Protein AF-A0A554MLW4-F1 (afdb_monomer)

Solvent-accessible surface area (backbone atoms only — not comparable to full-atom values): 13141 Å² total; per-residue (Å²): 74,36,32,35,42,61,55,80,43,35,52,49,65,63,52,48,51,43,44,45,73,68,38,91,56,47,46,79,47,70,68,66,66,94,79,41,92,37,56,63,50,20,63,74,36,38,61,82,28,38,57,62,37,48,54,53,52,46,54,51,35,50,50,53,49,54,53,36,53,50,41,32,72,75,68,63,28,37,26,37,28,36,48,48,57,74,65,49,50,24,56,56,51,45,34,36,76,72,66,28,28,52,70,70,59,48,52,51,49,50,54,54,47,54,62,55,53,75,77,53,83,80,49,55,33,37,42,32,35,46,50,51,65,68,53,15,53,51,42,42,59,74,67,60,50,74,60,60,71,78,70,49,68,66,58,53,49,50,36,43,54,39,42,56,54,47,50,62,62,44,50,77,84,22,51,66,49,77,41,89,43,63,69,90,69,55,73,67,58,46,46,48,52,43,53,49,50,50,60,77,45,50,86,63,49,77,74,84,82,76,83,72,71,82,76,78,73,81,79,79,81,77,78,84,82,82,84,82,87,129

Radius of gyration: 21.4 Å; Cα contacts (8 Å, |Δi|>4): 281; chains: 1; bounding box: 46×47×75 Å

pLDDT: mean 87.5, std 16.48, range [34.69, 98.19]

Sequence (230 aa):
MIVIEGIIGAGKTTFSHGLHKKIARSTLYLEPVNSNPYLDKFYKDPARWGLEMQYFLMAKRFQMHVEGIYKEWSEGTTTIFDRSIYGDRAFAEVLHDDGFIDDMGYQSYLQHRQCMEKQLLKPQLVIHLNVGIETAIERVRQRGRECESGISGTYLKSLNNAYLKILGELQKDTTVETIPWDQDRTEDEIQFEVSAICKRHASKFIRHEGLSHPKTQPTQQSAPRQMVAT

Foldseek 3Di:
DEEEDEFQQLCLVVLLVLLVVLFPFADEDEQPQPVQPLLLVCLVQVLVRVLVSLVVSLVVQLVLQVVQVVCCVPVVGHYYYHDHSLLSVLSLVLCPVVVSADPVSSVVSVVVSVVSCVVGDAAQEYEYRDEDLVLSLVSQVVVPDPSCPPDDSVSRVSSVVSNVVSQVVSVVPHHYHYDHRSDDDDSVRSNVVSVVVCVVPVVSRRDPPDPPDPPPDPPDDDDDDDDDDD

Secondary structure (DSSP, 8-state):
-EEEE--TTS-HHHHHHHHHHHSSSEEEE----TT-TTHHHHHH-HHHHHHHHHHHHHHHHHHHHHHHHHHHHHH-PEEEEES-HHHHHHHHHHHHHTTSS-HHHHHHHHHHHHHHHTTSPPPSEEEEEE--HHHHHHHHHHHT-GGGTT--HHHHHHHHHHHHHHHHHHTTTSEEEEEE--S---HHHHHHHHHHHHHHTGGGS---S------------PPPPPPPP-

Mean predicted aligned error: 7.45 Å

Structure (mmCIF, N/CA/C/O backbone):
data_AF-A0A554MLW4-F1
#
_entry.id   AF-A0A554MLW4-F1
#
loop_
_atom_site.group_PDB
_atom_site.id
_atom_site.type_symbol
_atom_site.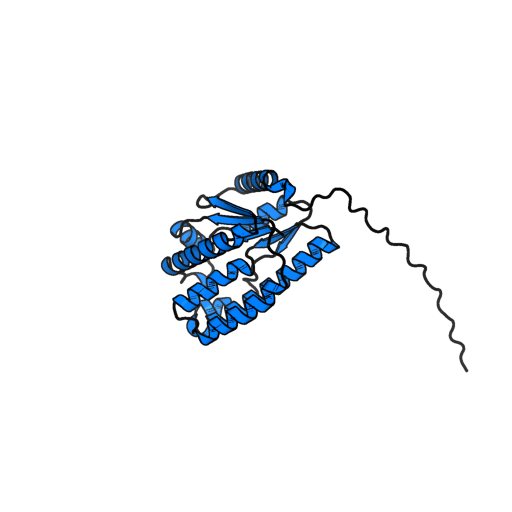label_atom_id
_atom_site.label_alt_id
_atom_site.label_comp_id
_atom_site.label_asym_id
_atom_site.label_entity_id
_atom_site.label_seq_id
_atom_site.pdbx_PDB_ins_code
_atom_site.Cartn_x
_atom_site.Cartn_y
_atom_site.Cartn_z
_atom_site.occupancy
_atom_site.B_iso_or_equiv
_atom_site.auth_seq_id
_atom_site.auth_comp_id
_atom_site.auth_asym_id
_atom_site.auth_atom_id
_atom_site.pdbx_PDB_model_num
ATOM 1 N N . MET A 1 1 ? -8.077 -2.220 12.337 1.00 91.81 1 MET A N 1
ATOM 2 C CA . MET A 1 1 ? -7.092 -2.110 11.253 1.00 91.81 1 MET A CA 1
ATOM 3 C C . MET A 1 1 ? -7.679 -1.426 10.029 1.00 91.81 1 MET A C 1
ATOM 5 O O . MET A 1 1 ? -8.646 -1.904 9.431 1.00 91.81 1 MET A O 1
ATOM 9 N N . ILE A 1 2 ? -7.035 -0.330 9.639 1.00 95.38 2 ILE A N 1
ATOM 10 C CA . ILE A 1 2 ? -7.338 0.491 8.467 1.00 95.38 2 ILE A CA 1
ATOM 11 C C . ILE A 1 2 ? -6.102 0.510 7.574 1.00 95.38 2 ILE A C 1
ATOM 13 O O . ILE A 1 2 ? -4.982 0.637 8.066 1.00 95.38 2 ILE A O 1
ATOM 17 N N . VAL A 1 3 ? -6.299 0.387 6.268 1.00 96.50 3 VAL A N 1
ATOM 18 C CA . VAL A 1 3 ? -5.209 0.393 5.290 1.00 96.50 3 VAL A CA 1
ATOM 19 C C . VAL A 1 3 ? -5.423 1.522 4.298 1.00 96.50 3 VAL A C 1
ATOM 21 O O . VAL A 1 3 ? -6.530 1.700 3.796 1.00 96.50 3 VAL A O 1
ATOM 24 N N . ILE A 1 4 ? -4.361 2.258 3.996 1.00 97.19 4 ILE A N 1
ATOM 25 C CA . ILE A 1 4 ? -4.335 3.254 2.934 1.00 97.19 4 ILE A CA 1
ATOM 26 C C . ILE A 1 4 ? -3.635 2.620 1.734 1.00 97.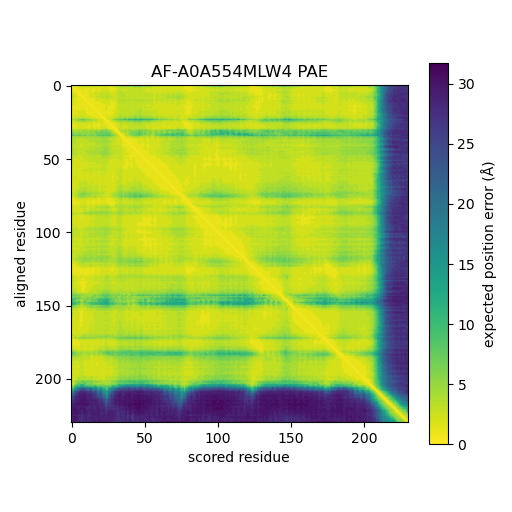19 4 ILE A C 1
ATOM 28 O O . ILE A 1 4 ? -2.479 2.211 1.828 1.00 97.19 4 ILE A O 1
ATOM 32 N N . GLU A 1 5 ? -4.332 2.538 0.606 1.00 96.50 5 GLU A N 1
ATOM 33 C CA . GLU A 1 5 ? -3.811 2.003 -0.652 1.00 96.50 5 GLU A CA 1
ATOM 34 C C . GLU A 1 5 ? -3.777 3.087 -1.735 1.00 96.50 5 GLU A C 1
ATOM 36 O O . GLU A 1 5 ? -4.488 4.092 -1.679 1.00 96.50 5 GLU A O 1
ATOM 41 N N . GLY A 1 6 ? -2.926 2.882 -2.736 1.00 95.25 6 GLY A N 1
ATOM 42 C CA . GLY A 1 6 ? -2.727 3.808 -3.847 1.00 95.25 6 GLY A CA 1
ATOM 43 C C . GLY A 1 6 ? -1.364 3.622 -4.508 1.00 95.25 6 GLY A C 1
ATOM 44 O O . GLY A 1 6 ? -0.435 3.027 -3.939 1.00 95.25 6 GLY A O 1
ATOM 45 N N . ILE A 1 7 ? -1.226 4.148 -5.719 1.00 95.25 7 ILE A N 1
ATOM 46 C CA . ILE A 1 7 ? 0.027 4.075 -6.476 1.00 95.25 7 ILE A CA 1
ATOM 47 C C . ILE A 1 7 ? 1.163 4.876 -5.814 1.00 95.25 7 ILE A C 1
ATOM 49 O O . ILE A 1 7 ? 0.986 5.609 -4.830 1.00 95.25 7 ILE A O 1
ATOM 53 N N . ILE A 1 8 ? 2.387 4.693 -6.315 1.00 93.25 8 ILE A N 1
ATOM 54 C CA . ILE A 1 8 ? 3.525 5.541 -5.934 1.00 93.25 8 ILE A CA 1
ATOM 55 C C . ILE A 1 8 ? 3.170 6.993 -6.290 1.00 93.25 8 ILE A C 1
ATOM 57 O O . ILE A 1 8 ? 2.584 7.238 -7.335 1.00 93.25 8 ILE A O 1
ATOM 61 N N . GLY A 1 9 ? 3.461 7.946 -5.400 1.00 92.50 9 GLY A N 1
ATOM 62 C CA . GLY A 1 9 ? 3.088 9.353 -5.600 1.00 92.50 9 GLY A CA 1
ATOM 63 C C . GLY A 1 9 ? 1.650 9.713 -5.204 1.00 92.50 9 GLY A C 1
ATOM 64 O O . GLY A 1 9 ? 1.295 10.884 -5.238 1.00 92.50 9 GLY A O 1
ATOM 65 N N . ALA A 1 10 ? 0.826 8.764 -4.742 1.00 94.69 10 ALA A N 1
ATOM 66 C CA . ALA A 1 10 ? -0.575 9.048 -4.402 1.00 94.69 10 ALA A CA 1
ATOM 67 C C . ALA A 1 10 ? -0.793 9.877 -3.114 1.00 94.69 10 ALA A C 1
ATOM 69 O O . ALA A 1 10 ? -1.918 10.260 -2.825 1.00 94.69 10 ALA A O 1
ATOM 70 N N . GLY A 1 11 ? 0.244 10.148 -2.310 1.00 93.38 11 GLY A N 1
ATOM 71 C CA . GLY A 1 11 ? 0.105 10.907 -1.052 1.00 93.38 11 GLY A CA 1
ATOM 72 C C . GLY A 1 11 ? -0.327 10.083 0.172 1.00 93.38 11 GLY A C 1
ATOM 73 O O . GLY A 1 11 ? -0.765 10.647 1.174 1.00 93.38 11 GLY A O 1
ATOM 74 N N . LYS A 1 12 ? -0.176 8.752 0.118 1.00 94.88 12 LYS A N 1
ATOM 75 C CA . LYS A 1 12 ? -0.585 7.822 1.190 1.00 94.88 12 LYS A CA 1
ATOM 76 C C . LYS A 1 12 ? 0.015 8.146 2.558 1.00 94.88 12 LYS A C 1
ATOM 78 O O . LYS A 1 12 ? -0.718 8.170 3.542 1.00 94.88 12 LYS A O 1
ATOM 83 N N . THR A 1 13 ? 1.314 8.439 2.624 1.00 94.00 13 THR A N 1
ATOM 84 C CA . THR A 1 13 ? 2.006 8.773 3.878 1.00 94.00 13 THR A CA 1
ATOM 85 C C . THR A 1 13 ? 1.401 10.017 4.530 1.00 94.00 13 THR A C 1
ATOM 87 O O . THR A 1 13 ? 1.052 9.987 5.708 1.00 94.00 13 THR A O 1
ATOM 90 N N . THR A 1 14 ? 1.182 11.083 3.752 1.00 94.31 14 THR A N 1
ATOM 91 C CA . THR A 1 14 ? 0.539 12.321 4.221 1.00 94.31 14 THR A CA 1
ATOM 92 C C . THR A 1 14 ? -0.865 12.048 4.755 1.00 94.31 14 THR A C 1
ATOM 94 O O . THR A 1 14 ? -1.200 12.444 5.871 1.00 94.31 14 THR A O 1
ATOM 97 N N . PHE A 1 15 ? -1.674 11.303 4.000 1.00 95.88 15 PHE A N 1
ATOM 98 C CA . PHE A 1 15 ? -3.029 10.947 4.413 1.00 95.88 15 PHE A CA 1
ATOM 99 C C . PHE A 1 15 ? -3.045 10.085 5.689 1.00 95.88 15 PHE A C 1
ATOM 101 O O . PHE A 1 15 ? -3.839 10.323 6.600 1.00 95.88 15 PHE A O 1
ATOM 108 N N . SER A 1 16 ? -2.136 9.113 5.789 1.00 96.19 16 SER A N 1
ATOM 109 C CA . SER A 1 16 ? -2.027 8.211 6.941 1.00 96.19 16 SER A CA 1
ATOM 110 C C . SER A 1 16 ? -1.637 8.959 8.219 1.00 96.19 16 SER A C 1
ATOM 112 O O . SER A 1 16 ? -2.184 8.675 9.285 1.00 96.19 16 SER A O 1
ATOM 114 N N . HIS A 1 17 ? -0.759 9.965 8.120 1.00 96.19 17 HIS A N 1
ATOM 115 C CA . HIS A 1 17 ? -0.471 10.878 9.230 1.00 96.19 17 HIS A CA 1
ATOM 116 C C . HIS A 1 17 ? -1.696 11.695 9.642 1.00 96.19 17 HIS A C 1
ATOM 118 O O . HIS A 1 17 ? -1.973 11.813 10.838 1.00 96.19 17 HIS A O 1
ATOM 124 N N . GLY A 1 18 ? -2.458 12.209 8.671 1.00 95.44 18 GLY A N 1
ATOM 125 C CA . GLY A 1 18 ? -3.706 12.917 8.945 1.00 95.44 18 GLY A CA 1
ATOM 126 C C . GLY A 1 18 ? -4.695 12.051 9.731 1.00 95.44 18 GLY A C 1
ATOM 127 O O . GLY A 1 18 ? -5.229 12.486 10.753 1.00 95.44 18 GLY A O 1
ATOM 128 N N . LEU A 1 19 ? -4.858 10.792 9.316 1.00 94.38 19 LEU A N 1
ATOM 129 C CA . LEU A 1 19 ? -5.703 9.810 9.996 1.00 94.38 19 LEU A CA 1
ATOM 130 C C . LEU A 1 19 ? -5.209 9.498 11.417 1.00 94.38 19 LEU A C 1
ATOM 132 O O . LEU A 1 19 ? -6.003 9.499 12.359 1.00 94.38 19 LEU A O 1
ATOM 136 N N . HIS A 1 20 ? -3.903 9.293 11.590 1.00 95.56 20 HIS A N 1
ATOM 137 C CA . HIS A 1 20 ? -3.292 9.035 12.895 1.00 95.56 20 HIS A CA 1
ATOM 138 C C . HIS A 1 20 ? -3.504 10.197 13.875 1.00 95.56 20 HIS A C 1
ATOM 140 O O . HIS A 1 20 ? -3.890 9.977 15.021 1.00 95.56 20 HIS A O 1
ATOM 146 N N . LYS A 1 21 ? -3.349 11.442 13.408 1.00 94.25 21 LYS A N 1
ATOM 147 C CA . LYS A 1 21 ? -3.597 12.653 14.206 1.00 94.25 21 LYS A CA 1
ATOM 148 C C . LYS A 1 21 ? -5.062 12.777 14.634 1.00 94.25 21 LYS A C 1
ATOM 150 O O . LYS A 1 21 ? -5.347 13.288 15.715 1.00 94.25 21 LYS A O 1
ATOM 155 N N . LYS A 1 22 ? -5.997 12.315 13.797 1.00 92.25 22 LYS A N 1
ATOM 156 C CA . LYS A 1 22 ? -7.433 12.380 14.085 1.00 92.25 22 LYS A CA 1
ATOM 157 C C . LYS A 1 22 ? -7.893 11.323 15.089 1.00 92.25 22 LYS A C 1
ATOM 159 O O . LYS A 1 22 ? -8.801 11.587 15.879 1.00 92.25 22 LYS A O 1
ATOM 164 N N . ILE A 1 23 ? -7.324 10.121 15.032 1.00 90.06 23 ILE A N 1
ATOM 165 C CA . ILE A 1 23 ? -7.760 8.986 15.848 1.00 90.06 23 ILE A CA 1
ATOM 166 C C . ILE A 1 23 ? -6.951 8.952 17.143 1.00 90.06 23 ILE A C 1
ATOM 168 O O . ILE A 1 23 ? -5.799 8.522 17.153 1.00 90.06 23 ILE A O 1
ATOM 172 N N . ALA A 1 24 ? -7.595 9.347 18.245 1.00 85.06 24 ALA A N 1
ATOM 173 C CA . ALA A 1 24 ? -6.963 9.542 19.553 1.00 85.06 24 ALA A CA 1
ATOM 174 C C . ALA A 1 24 ? -6.113 8.355 20.048 1.00 85.06 24 ALA A C 1
ATOM 176 O O . ALA A 1 24 ? -5.068 8.564 20.656 1.00 85.06 24 ALA A O 1
ATOM 177 N N . ARG A 1 25 ? -6.546 7.112 19.798 1.00 90.75 25 ARG A N 1
ATOM 178 C CA . ARG A 1 25 ? -5.784 5.895 20.119 1.00 90.75 25 ARG A CA 1
ATOM 179 C C . ARG A 1 25 ? -5.500 5.122 18.846 1.00 90.75 25 ARG A C 1
ATOM 181 O O . ARG A 1 25 ? -6.226 4.187 18.506 1.00 90.75 25 ARG A O 1
ATOM 188 N N . SER A 1 26 ? -4.453 5.518 18.137 1.00 94.31 26 SER A N 1
ATOM 189 C CA . SER A 1 26 ? -4.025 4.815 16.935 1.00 94.31 26 SER A CA 1
ATOM 190 C C . SER A 1 26 ? -2.532 4.527 16.917 1.00 94.31 26 SER A C 1
ATOM 192 O O . SER A 1 26 ? -1.747 5.234 17.542 1.00 94.31 26 SER A O 1
ATOM 194 N N . THR A 1 27 ? -2.156 3.479 16.188 1.00 95.69 27 THR A N 1
ATOM 195 C CA . THR A 1 27 ? -0.762 3.175 15.848 1.00 95.69 27 THR A CA 1
ATOM 196 C C . THR A 1 27 ? -0.611 3.262 14.337 1.00 95.69 27 THR A C 1
ATOM 198 O O . THR A 1 27 ? -1.398 2.659 13.609 1.00 95.69 27 THR A O 1
ATOM 201 N N . LEU A 1 28 ? 0.393 3.999 13.866 1.00 96.12 28 LEU A N 1
ATOM 202 C CA . LEU A 1 28 ? 0.690 4.156 12.446 1.00 96.12 28 LEU A CA 1
ATOM 203 C C . LEU A 1 28 ? 1.922 3.335 12.054 1.00 96.12 28 LEU A C 1
ATOM 205 O O . LEU A 1 28 ? 2.998 3.520 12.619 1.00 96.12 28 LEU A O 1
ATOM 209 N N . TYR A 1 29 ? 1.765 2.476 11.049 1.00 95.44 29 TYR A N 1
ATOM 210 C CA . TYR A 1 29 ? 2.845 1.732 10.408 1.00 95.44 29 TYR A CA 1
ATOM 211 C C . TYR A 1 29 ? 3.086 2.298 9.009 1.00 95.44 29 TYR A C 1
ATOM 213 O O . TYR A 1 29 ? 2.192 2.278 8.161 1.00 95.44 29 TYR A O 1
ATOM 221 N N . LEU A 1 30 ? 4.291 2.821 8.785 1.00 93.94 30 LEU A N 1
ATOM 222 C CA . LEU A 1 30 ? 4.711 3.402 7.511 1.00 93.94 30 LEU A CA 1
ATOM 223 C C . LEU A 1 30 ? 5.486 2.398 6.654 1.00 93.94 30 LEU A C 1
ATOM 225 O O . LEU A 1 30 ? 6.126 1.485 7.182 1.00 93.94 30 LEU A O 1
ATOM 229 N N . GLU A 1 31 ? 5.493 2.615 5.336 1.00 84.88 31 GLU A N 1
ATOM 230 C CA . GLU A 1 31 ? 6.360 1.869 4.422 1.00 84.88 31 GLU A CA 1
ATOM 231 C C . GLU A 1 31 ? 7.839 1.993 4.865 1.00 84.88 31 GLU A C 1
ATOM 233 O O . GLU A 1 31 ? 8.327 3.110 5.078 1.00 84.88 31 GLU A O 1
ATOM 238 N N . PRO A 1 32 ? 8.600 0.884 4.969 1.00 81.88 32 PRO A N 1
ATOM 239 C CA . PRO A 1 32 ? 9.991 0.904 5.420 1.00 81.88 32 PRO A CA 1
ATOM 240 C C . PRO A 1 32 ? 10.947 1.349 4.299 1.00 81.88 32 PRO A C 1
ATOM 242 O O . PRO A 1 32 ? 11.864 0.624 3.934 1.00 81.88 32 PRO A O 1
ATOM 245 N N . VAL A 1 33 ? 10.731 2.532 3.719 1.00 79.62 33 VAL A N 1
ATOM 246 C CA . VAL A 1 33 ? 11.497 3.027 2.559 1.00 79.62 33 VAL A CA 1
ATOM 247 C C . VAL A 1 33 ? 12.977 3.204 2.910 1.00 79.62 33 VAL A C 1
ATOM 249 O O . VAL A 1 33 ? 13.840 2.655 2.236 1.00 79.62 33 VAL A O 1
ATOM 252 N N . ASN A 1 34 ? 13.273 3.923 3.996 1.00 76.19 34 ASN A N 1
ATOM 253 C CA . ASN A 1 34 ? 14.649 4.302 4.349 1.00 76.19 34 ASN A CA 1
ATOM 254 C C . ASN A 1 34 ? 15.494 3.128 4.871 1.00 76.19 34 ASN A C 1
ATOM 256 O O . ASN A 1 34 ? 16.717 3.205 4.877 1.00 76.19 34 ASN A O 1
ATOM 260 N N . SER A 1 35 ? 14.854 2.059 5.347 1.00 80.25 35 SER A N 1
ATOM 261 C CA . SER A 1 35 ? 15.521 0.872 5.891 1.00 80.25 35 SER A CA 1
ATOM 262 C C . SER A 1 35 ? 15.507 -0.314 4.927 1.00 80.25 35 SER A C 1
ATOM 264 O O . SER A 1 35 ? 15.892 -1.416 5.320 1.00 80.25 35 SER A O 1
ATOM 266 N N . ASN A 1 36 ? 15.063 -0.117 3.681 1.00 89.06 36 ASN A N 1
ATOM 267 C CA . ASN A 1 36 ? 15.004 -1.170 2.675 1.00 89.06 36 ASN A CA 1
ATOM 268 C C . ASN A 1 36 ? 16.345 -1.288 1.920 1.00 89.06 36 ASN A C 1
ATOM 270 O O . ASN A 1 36 ? 16.635 -0.447 1.068 1.00 89.06 36 ASN A O 1
ATOM 274 N N . PRO A 1 37 ? 17.139 -2.354 2.144 1.00 91.56 37 PRO A N 1
ATOM 275 C CA . PRO A 1 37 ? 18.445 -2.519 1.504 1.00 91.56 37 PRO A CA 1
ATOM 276 C C . PRO A 1 37 ? 18.361 -2.868 0.006 1.00 91.56 37 PRO A C 1
ATOM 278 O O . PRO A 1 37 ? 19.393 -2.931 -0.668 1.00 91.56 37 PRO A O 1
ATOM 281 N N . TYR A 1 38 ? 17.156 -3.130 -0.511 1.00 92.94 38 TYR A N 1
ATOM 282 C CA . TYR A 1 38 ? 16.906 -3.503 -1.901 1.00 92.94 38 TYR A CA 1
ATOM 283 C C . TYR A 1 38 ? 16.366 -2.355 -2.748 1.00 92.94 38 TYR A C 1
ATOM 285 O O . TYR A 1 38 ? 16.447 -2.454 -3.964 1.00 92.94 38 TYR A O 1
ATOM 293 N N . LEU A 1 39 ? 15.849 -1.274 -2.153 1.00 90.69 39 LEU A N 1
ATOM 294 C CA . LEU A 1 39 ? 15.115 -0.246 -2.899 1.00 90.69 39 LEU A CA 1
ATOM 295 C C . LEU A 1 39 ? 15.972 0.404 -3.995 1.00 90.69 39 LEU A C 1
ATOM 297 O O . LEU A 1 39 ? 15.601 0.392 -5.166 1.00 90.69 39 LEU A O 1
ATOM 301 N N . ASP A 1 40 ? 17.157 0.894 -3.633 1.00 90.38 40 ASP A N 1
ATOM 302 C CA . ASP A 1 40 ? 18.070 1.524 -4.595 1.00 90.38 40 ASP A CA 1
ATOM 303 C C . ASP A 1 40 ? 18.629 0.524 -5.613 1.00 90.38 40 ASP A C 1
ATOM 305 O O . ASP A 1 40 ? 18.937 0.889 -6.746 1.00 90.38 40 ASP A O 1
ATOM 309 N N . LYS A 1 41 ? 18.780 -0.744 -5.215 1.00 93.44 41 LYS A N 1
ATOM 310 C CA . LYS A 1 41 ? 19.269 -1.812 -6.095 1.00 93.44 41 LYS A CA 1
ATOM 311 C C . LYS A 1 41 ? 18.219 -2.195 -7.130 1.00 93.44 41 LYS A C 1
ATOM 313 O O . LYS A 1 41 ? 18.550 -2.340 -8.299 1.00 93.44 41 LYS A O 1
ATOM 318 N N . PHE A 1 42 ? 16.966 -2.294 -6.702 1.00 93.31 42 PHE A N 1
ATOM 319 C CA . PHE A 1 42 ? 15.816 -2.565 -7.547 1.00 93.31 42 PHE A CA 1
ATOM 320 C C . PHE A 1 42 ? 15.652 -1.505 -8.628 1.00 93.31 42 PHE A C 1
ATOM 322 O O . PHE A 1 42 ? 15.572 -1.857 -9.795 1.00 93.31 42 PHE A O 1
ATOM 329 N N . TYR A 1 43 ? 15.682 -0.218 -8.281 1.00 89.69 43 TYR A N 1
ATOM 330 C CA . TYR A 1 43 ? 15.537 0.826 -9.299 1.00 89.69 43 TYR A CA 1
ATOM 331 C C . TYR A 1 43 ? 16.715 0.900 -10.286 1.00 89.69 43 TYR A C 1
ATOM 333 O O . TYR A 1 43 ? 16.556 1.443 -11.376 1.00 89.69 43 TYR A O 1
ATOM 341 N N . LYS A 1 44 ? 17.884 0.347 -9.934 1.00 91.50 44 LYS A N 1
ATOM 342 C CA . LYS A 1 44 ? 19.039 0.229 -10.841 1.00 91.50 44 LYS A CA 1
ATOM 343 C C . LYS A 1 44 ? 18.979 -1.017 -11.724 1.00 91.50 44 LYS A C 1
ATOM 345 O O . LYS A 1 44 ? 19.398 -0.952 -12.874 1.00 91.50 44 LYS A O 1
ATOM 350 N N . ASP A 1 45 ? 18.500 -2.135 -11.185 1.00 93.94 45 ASP A N 1
ATOM 351 C CA . ASP A 1 45 ? 18.401 -3.417 -11.886 1.00 93.94 45 ASP A CA 1
ATOM 352 C C . ASP A 1 45 ? 17.186 -4.218 -11.369 1.00 93.94 45 ASP A C 1
ATOM 354 O O . ASP A 1 45 ? 17.318 -5.064 -10.470 1.00 93.94 45 ASP A O 1
ATOM 358 N N . PRO A 1 46 ? 15.981 -3.942 -11.911 1.00 93.31 46 PRO A N 1
ATOM 359 C CA . PRO A 1 46 ? 14.758 -4.620 -11.495 1.00 93.31 46 PRO A CA 1
ATOM 360 C C . PRO A 1 46 ? 14.780 -6.119 -11.797 1.00 93.31 46 PRO A C 1
ATOM 362 O O . PRO A 1 46 ? 14.220 -6.891 -11.025 1.00 93.31 46 PRO A O 1
ATOM 365 N N . ALA A 1 47 ? 15.451 -6.541 -12.875 1.00 94.81 47 ALA A N 1
ATOM 366 C CA . ALA A 1 47 ? 15.554 -7.948 -13.257 1.00 94.81 47 ALA A CA 1
ATOM 367 C C . ALA A 1 47 ? 16.351 -8.757 -12.225 1.00 94.81 47 ALA A C 1
ATOM 369 O O . ALA A 1 47 ? 16.002 -9.892 -11.907 1.00 94.81 47 ALA A O 1
ATOM 370 N N . ARG A 1 48 ? 17.422 -8.175 -11.667 1.00 96.81 48 ARG A N 1
ATOM 371 C CA . ARG A 1 48 ? 18.234 -8.859 -10.656 1.00 96.81 48 ARG A CA 1
ATOM 372 C C . ARG A 1 48 ? 17.622 -8.831 -9.264 1.00 96.81 48 ARG A C 1
ATOM 374 O O . ARG A 1 48 ? 17.836 -9.792 -8.531 1.00 96.81 48 ARG A O 1
ATOM 381 N N . TRP A 1 49 ? 16.981 -7.727 -8.876 1.00 97.00 49 TRP A N 1
ATOM 382 C CA . TRP A 1 49 ? 16.599 -7.461 -7.479 1.00 97.00 49 TRP A CA 1
ATOM 383 C C . TRP A 1 49 ? 15.091 -7.393 -7.235 1.00 97.00 49 TRP A C 1
ATOM 385 O O . TRP A 1 49 ? 14.673 -7.235 -6.085 1.00 97.00 49 TRP A O 1
ATOM 395 N N . GLY A 1 50 ? 14.274 -7.479 -8.287 1.00 95.94 50 GLY A N 1
ATOM 396 C CA . GLY A 1 50 ? 1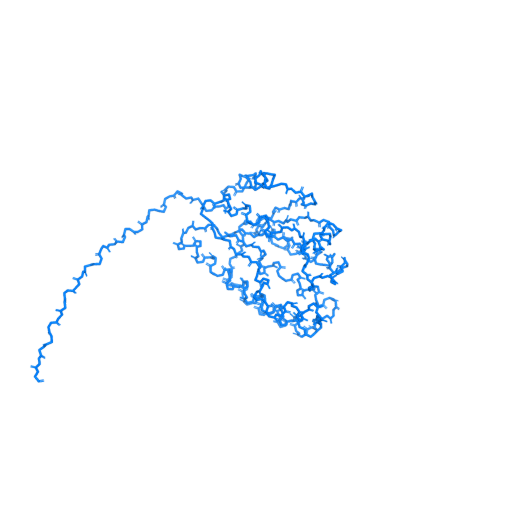2.819 -7.383 -8.205 1.00 95.94 50 GLY A CA 1
ATOM 397 C C . GLY A 1 50 ? 12.240 -8.412 -7.251 1.00 95.94 50 GLY A C 1
ATOM 398 O O . GLY A 1 50 ? 11.535 -8.043 -6.312 1.00 95.94 50 GLY A O 1
ATOM 399 N N . LEU A 1 51 ? 12.601 -9.683 -7.425 1.00 96.75 51 LEU A N 1
ATOM 400 C CA . LEU A 1 51 ? 12.085 -10.770 -6.600 1.00 96.75 51 LEU A CA 1
ATOM 401 C C . LEU A 1 51 ? 12.501 -10.633 -5.126 1.00 96.75 51 LEU A C 1
ATOM 403 O O . LEU A 1 51 ? 11.653 -10.718 -4.235 1.00 96.75 51 LEU A O 1
ATOM 407 N N . GLU A 1 52 ? 13.781 -10.378 -4.844 1.00 96.44 52 GLU A N 1
ATOM 408 C CA . GLU A 1 52 ? 14.287 -10.203 -3.478 1.00 96.44 52 GLU A CA 1
ATOM 409 C C . GLU A 1 52 ? 13.639 -9.008 -2.775 1.00 96.44 52 GLU A C 1
ATOM 411 O O . GLU A 1 52 ? 13.293 -9.102 -1.594 1.00 96.44 52 GLU A O 1
ATOM 416 N N . MET A 1 53 ? 13.422 -7.903 -3.498 1.00 95.12 53 MET A N 1
ATOM 417 C CA . MET A 1 53 ? 12.698 -6.753 -2.966 1.00 95.12 53 MET A CA 1
ATOM 418 C C . MET A 1 53 ? 11.265 -7.128 -2.578 1.00 95.12 53 MET A C 1
ATOM 420 O O . MET A 1 53 ? 10.826 -6.754 -1.487 1.00 95.12 53 MET A O 1
ATOM 424 N N . GLN A 1 54 ? 10.552 -7.890 -3.417 1.00 96.12 54 GLN A N 1
ATOM 425 C CA . GLN A 1 54 ? 9.183 -8.317 -3.109 1.00 96.12 54 GLN A CA 1
ATOM 426 C C . GLN A 1 54 ? 9.125 -9.239 -1.883 1.00 96.12 54 GLN A C 1
ATOM 428 O O . GLN A 1 54 ? 8.265 -9.058 -1.022 1.00 96.12 54 GLN A O 1
ATOM 433 N N . TYR A 1 55 ? 10.062 -10.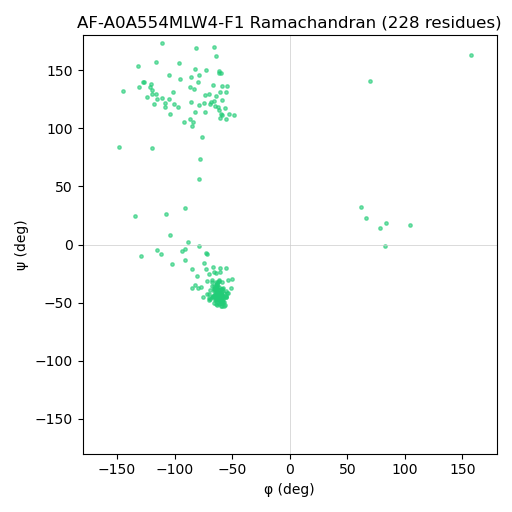181 -1.732 1.00 96.19 55 TYR A N 1
ATOM 434 C CA . TYR A 1 55 ? 10.133 -11.017 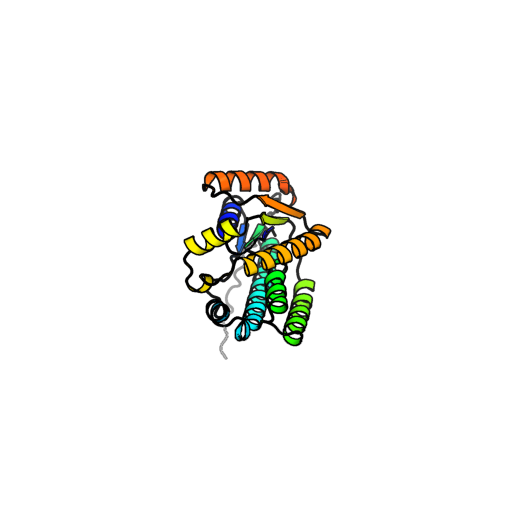-0.526 1.00 96.19 55 TYR A CA 1
ATOM 435 C C . TYR A 1 55 ? 10.438 -10.208 0.737 1.00 96.19 55 TYR A C 1
ATOM 437 O O . TYR A 1 55 ? 9.813 -10.432 1.778 1.00 96.19 55 TYR A O 1
ATOM 445 N N . PHE A 1 56 ? 11.373 -9.257 0.657 1.00 95.31 56 PHE A N 1
ATOM 446 C CA . PHE A 1 56 ? 11.707 -8.389 1.783 1.00 95.31 56 PHE A CA 1
ATOM 447 C C . PHE A 1 56 ? 10.495 -7.563 2.235 1.00 95.31 56 PHE A C 1
ATOM 449 O O . PHE A 1 56 ? 10.179 -7.525 3.428 1.00 95.31 56 PHE A O 1
ATOM 456 N N . LEU A 1 57 ? 9.797 -6.927 1.289 1.00 94.50 57 LEU A N 1
ATOM 457 C CA . LEU A 1 57 ? 8.608 -6.125 1.575 1.00 94.50 57 LEU A CA 1
ATOM 458 C C . LEU A 1 57 ? 7.469 -6.978 2.134 1.00 94.50 57 LEU A C 1
ATOM 460 O O . LEU A 1 57 ? 6.877 -6.597 3.147 1.00 94.50 57 LEU A O 1
ATOM 464 N N . MET A 1 58 ? 7.225 -8.156 1.557 1.00 94.88 58 MET A N 1
ATOM 465 C CA . MET A 1 58 ? 6.230 -9.105 2.052 1.00 94.88 58 MET A CA 1
ATOM 466 C C . MET A 1 58 ? 6.500 -9.501 3.509 1.00 94.88 58 MET A C 1
ATOM 468 O O . MET A 1 58 ? 5.601 -9.401 4.344 1.00 94.88 58 MET A O 1
ATOM 472 N N . ALA A 1 59 ? 7.739 -9.881 3.844 1.00 94.12 59 ALA A N 1
ATOM 473 C CA . ALA A 1 59 ? 8.113 -10.261 5.206 1.00 94.12 59 ALA A CA 1
ATOM 474 C C . ALA A 1 59 ? 7.943 -9.099 6.199 1.00 94.12 59 ALA A C 1
ATOM 476 O O . ALA A 1 59 ? 7.387 -9.281 7.285 1.00 94.12 59 ALA A O 1
ATOM 477 N N . LYS A 1 60 ? 8.362 -7.883 5.819 1.00 94.06 60 LYS A N 1
ATOM 478 C CA . LYS A 1 60 ? 8.181 -6.688 6.657 1.00 94.06 60 LYS A CA 1
ATOM 479 C C . LYS A 1 60 ? 6.713 -6.361 6.885 1.00 94.06 60 LYS A C 1
ATOM 481 O O . LYS A 1 60 ? 6.330 -6.069 8.014 1.00 94.06 60 LYS A O 1
ATOM 486 N N . ARG A 1 61 ? 5.878 -6.453 5.852 1.00 93.56 61 ARG A N 1
ATOM 487 C CA . ARG A 1 61 ? 4.439 -6.183 5.968 1.00 93.56 61 ARG A CA 1
ATOM 488 C C . ARG A 1 61 ? 3.721 -7.232 6.785 1.00 93.56 61 ARG A C 1
ATOM 490 O O . ARG A 1 61 ? 2.861 -6.869 7.578 1.00 93.56 61 ARG A O 1
ATOM 497 N N . PHE A 1 62 ? 4.090 -8.500 6.636 1.00 94.62 62 PHE A N 1
ATOM 498 C CA . PHE A 1 62 ? 3.580 -9.564 7.490 1.00 94.62 62 PHE A CA 1
ATOM 499 C C . PHE A 1 62 ? 3.893 -9.280 8.965 1.00 94.62 62 PHE A C 1
ATOM 501 O O . PHE A 1 62 ? 2.984 -9.278 9.791 1.00 94.62 62 PHE A O 1
ATOM 508 N N . GLN A 1 63 ? 5.152 -8.948 9.280 1.00 94.19 63 GLN A N 1
ATOM 509 C CA . GLN A 1 63 ? 5.567 -8.584 10.636 1.00 94.19 63 GLN A CA 1
ATOM 510 C C . GLN A 1 63 ? 4.752 -7.399 11.181 1.00 94.19 63 GLN A C 1
ATOM 512 O O . GLN A 1 63 ? 4.142 -7.512 12.242 1.00 94.19 63 GLN A O 1
ATOM 517 N N . MET A 1 64 ? 4.695 -6.288 10.439 1.00 94.25 64 MET A N 1
ATOM 518 C CA . MET A 1 64 ? 3.946 -5.092 10.841 1.00 94.25 64 MET A CA 1
ATOM 519 C C . MET A 1 64 ? 2.456 -5.394 11.053 1.00 94.25 64 MET A C 1
ATOM 521 O O . MET A 1 64 ? 1.843 -4.873 11.979 1.00 94.25 64 MET A O 1
ATOM 525 N N . HIS A 1 65 ? 1.871 -6.255 10.218 1.00 94.62 65 HIS A N 1
ATOM 526 C CA . HIS A 1 65 ? 0.474 -6.654 10.328 1.00 94.62 65 HIS A CA 1
ATOM 527 C C . HIS A 1 65 ? 0.206 -7.439 11.617 1.00 94.62 65 HIS A C 1
ATOM 529 O O . HIS A 1 65 ? -0.737 -7.122 12.344 1.00 94.62 65 HIS A O 1
ATOM 535 N N . VAL A 1 66 ? 1.039 -8.437 11.925 1.00 94.69 66 VAL A N 1
ATOM 536 C CA . VAL A 1 66 ? 0.926 -9.232 13.159 1.00 94.69 66 VAL A CA 1
ATOM 537 C C . VAL A 1 66 ? 1.100 -8.346 14.395 1.00 94.69 66 VAL A C 1
ATOM 539 O O . VAL A 1 66 ? 0.290 -8.417 15.320 1.00 94.69 66 VAL A O 1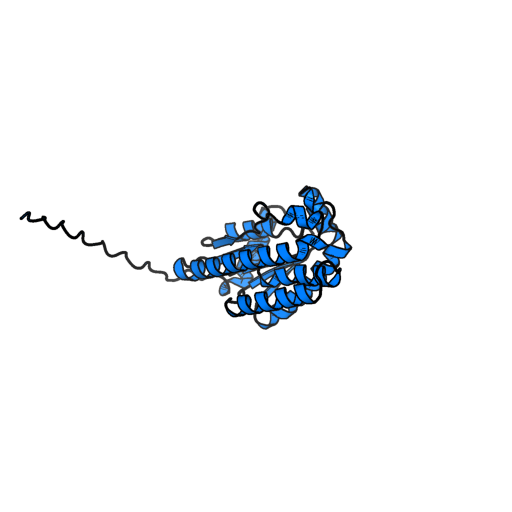
ATOM 542 N N . GLU A 1 67 ? 2.106 -7.468 14.396 1.00 94.19 67 GLU A N 1
ATOM 543 C CA . GLU A 1 67 ? 2.323 -6.493 15.472 1.00 94.19 67 GLU A CA 1
ATOM 544 C C . GLU A 1 67 ? 1.122 -5.554 15.639 1.00 94.19 67 GLU A C 1
ATOM 546 O O . GLU A 1 67 ? 0.689 -5.292 16.762 1.00 94.19 67 GLU A O 1
ATOM 551 N N . GLY A 1 68 ? 0.548 -5.091 14.527 1.00 93.69 68 GLY A N 1
ATOM 552 C CA . GLY A 1 68 ? -0.650 -4.262 14.515 1.00 93.69 68 GLY A CA 1
ATOM 553 C C . GLY A 1 68 ? -1.834 -4.953 15.180 1.00 93.69 68 GLY A C 1
ATOM 554 O O . GLY A 1 68 ? -2.398 -4.404 16.121 1.00 93.69 68 GLY A O 1
ATOM 555 N N . ILE A 1 69 ? -2.167 -6.181 14.761 1.00 91.81 69 ILE A N 1
ATOM 556 C CA . ILE A 1 69 ? -3.240 -6.983 15.379 1.00 91.81 69 ILE A CA 1
ATOM 557 C C . ILE A 1 69 ? -3.001 -7.138 16.884 1.00 91.81 69 ILE A C 1
ATOM 559 O O . ILE A 1 69 ? -3.924 -6.947 17.679 1.00 91.81 69 ILE A O 1
ATOM 563 N N . TYR A 1 70 ? -1.767 -7.450 17.285 1.00 92.75 70 TYR A N 1
ATOM 564 C CA . TYR A 1 70 ? -1.423 -7.582 18.696 1.00 92.75 70 TYR A CA 1
ATOM 565 C C . TYR A 1 70 ? -1.684 -6.282 19.469 1.00 92.75 70 TYR A C 1
ATOM 567 O O . TYR A 1 70 ? -2.265 -6.329 20.554 1.00 92.75 70 TYR A O 1
ATOM 575 N N . LYS A 1 71 ? -1.325 -5.118 18.916 1.00 91.62 71 LYS A N 1
ATOM 576 C CA . LYS A 1 71 ? -1.612 -3.811 19.530 1.00 91.62 71 LYS A CA 1
ATOM 577 C C . LYS A 1 71 ? -3.097 -3.471 19.573 1.00 91.62 71 LYS A C 1
ATOM 579 O O . LYS A 1 71 ? -3.551 -2.874 20.551 1.00 91.62 71 LYS A O 1
ATOM 584 N N . GLU A 1 72 ? -3.868 -3.852 18.556 1.00 91.75 72 GLU A N 1
ATOM 585 C CA . GLU A 1 72 ? -5.324 -3.670 18.595 1.00 91.75 72 GLU A CA 1
ATOM 586 C C . GLU A 1 72 ? -5.929 -4.458 19.756 1.00 91.75 72 GLU A C 1
ATOM 588 O O . GLU A 1 72 ? -6.753 -3.929 20.500 1.00 91.75 72 GLU A O 1
ATOM 593 N N . TRP A 1 73 ? -5.478 -5.699 19.945 1.00 89.56 73 TRP A N 1
ATOM 594 C CA . TRP A 1 73 ? -6.003 -6.592 20.972 1.00 89.56 73 TRP A CA 1
ATOM 595 C C . TRP A 1 73 ? -5.529 -6.244 22.388 1.00 89.56 73 TRP A C 1
ATOM 597 O O . TRP A 1 73 ? -6.333 -6.215 23.316 1.00 89.56 73 TRP A O 1
ATOM 607 N N . SER A 1 74 ? -4.237 -5.963 22.563 1.00 92.38 74 SER A N 1
ATOM 608 C CA . SER A 1 74 ? -3.641 -5.718 23.883 1.00 92.38 74 SER A CA 1
ATOM 609 C C . SER A 1 74 ? -3.842 -4.290 24.392 1.00 92.38 74 SER A C 1
ATOM 611 O O . SER A 1 74 ? -4.024 -4.088 25.591 1.00 92.38 74 SER A O 1
ATOM 613 N N . GLU A 1 75 ? -3.837 -3.294 23.501 1.00 91.31 75 GLU A N 1
ATOM 614 C CA . GLU A 1 75 ? -3.882 -1.874 23.875 1.00 91.31 75 GLU A CA 1
ATOM 615 C C . GLU A 1 75 ? -5.197 -1.189 23.469 1.00 91.31 75 GLU A C 1
ATOM 617 O O . GLU A 1 75 ? -5.432 -0.029 23.832 1.00 91.31 75 GLU A O 1
ATOM 622 N N . GLY A 1 76 ? -6.061 -1.859 22.700 1.00 88.88 76 GLY A N 1
ATOM 623 C CA . GLY A 1 76 ? -7.292 -1.264 22.177 1.00 88.88 76 GLY A CA 1
ATOM 624 C C . GLY A 1 76 ? -7.023 -0.079 21.246 1.00 88.88 76 GLY A C 1
ATOM 625 O O . GLY A 1 76 ? -7.776 0.895 21.271 1.00 88.88 76 GLY A O 1
ATOM 626 N N . THR A 1 77 ? -5.916 -0.100 20.495 1.00 90.94 77 THR A N 1
ATOM 627 C CA . THR A 1 77 ? -5.551 0.961 19.539 1.00 90.94 77 THR A CA 1
ATOM 628 C C . THR A 1 77 ? -6.021 0.615 18.130 1.00 90.94 77 THR A C 1
ATOM 630 O O . THR A 1 77 ? -5.967 -0.535 17.715 1.00 90.94 77 THR A O 1
ATOM 633 N N . THR A 1 78 ? -6.483 1.606 17.365 1.00 92.38 78 THR A N 1
ATOM 634 C CA . THR A 1 78 ? -6.766 1.414 15.936 1.00 92.38 78 THR A CA 1
ATOM 635 C C . THR A 1 78 ? -5.457 1.451 15.154 1.00 92.38 78 THR A C 1
ATOM 637 O O . THR A 1 78 ? -4.760 2.463 15.147 1.00 92.38 78 THR A O 1
ATOM 640 N N . THR A 1 79 ? -5.124 0.377 14.456 1.00 95.38 79 THR A N 1
ATOM 641 C CA . THR A 1 79 ? -3.925 0.316 13.623 1.00 95.38 79 THR A CA 1
ATOM 642 C C . THR A 1 79 ? -4.195 0.854 12.222 1.00 95.38 79 THR A C 1
ATOM 644 O O . THR A 1 79 ? -5.204 0.514 11.598 1.00 95.38 79 THR A O 1
ATOM 647 N N . ILE A 1 80 ? -3.274 1.679 11.730 1.00 96.62 80 ILE A N 1
ATOM 648 C CA . ILE A 1 80 ? -3.281 2.310 10.412 1.00 96.62 80 ILE A CA 1
ATOM 649 C C . ILE A 1 80 ? -2.031 1.856 9.652 1.00 96.62 80 ILE A C 1
ATOM 651 O O . ILE A 1 80 ? -0.923 1.975 10.176 1.00 96.62 80 ILE A O 1
ATOM 655 N N . PHE A 1 81 ? -2.199 1.382 8.419 1.00 96.38 81 PHE A N 1
ATOM 656 C CA . PHE A 1 81 ? -1.096 0.976 7.546 1.00 96.38 81 PHE A CA 1
ATOM 657 C C . PHE A 1 81 ? -1.007 1.860 6.303 1.00 96.38 81 PHE A C 1
ATOM 659 O O . PHE A 1 81 ? -1.967 1.944 5.534 1.00 96.38 81 PHE A O 1
ATOM 666 N N . ASP A 1 82 ? 0.164 2.455 6.076 1.00 95.06 82 ASP A N 1
ATOM 667 C CA . ASP A 1 82 ? 0.561 2.981 4.769 1.00 95.06 82 ASP A CA 1
ATOM 668 C C . ASP A 1 82 ? 0.965 1.791 3.887 1.00 95.06 82 ASP A C 1
ATOM 670 O O . ASP A 1 82 ? 2.105 1.326 3.930 1.00 95.06 82 ASP A O 1
ATOM 674 N N . ARG A 1 83 ? -0.014 1.278 3.131 1.00 93.31 83 ARG A N 1
ATOM 675 C CA . ARG A 1 83 ? 0.030 0.042 2.339 1.00 93.31 83 ARG A CA 1
ATOM 676 C C . ARG A 1 83 ? 0.054 -1.256 3.156 1.00 93.31 83 ARG A C 1
ATOM 678 O O . ARG A 1 83 ? 0.726 -1.388 4.175 1.00 93.31 83 ARG A O 1
ATOM 685 N N . SER A 1 84 ? -0.665 -2.268 2.673 1.00 91.75 84 SER A N 1
ATOM 686 C CA . SER A 1 84 ? -0.735 -3.595 3.298 1.00 91.75 84 SER A CA 1
ATOM 687 C C . SER A 1 84 ? -0.042 -4.680 2.477 1.00 91.75 84 SER A C 1
ATOM 689 O O . SER A 1 84 ? 0.374 -4.462 1.339 1.00 91.75 84 SER A O 1
ATOM 691 N N . ILE A 1 85 ? 0.065 -5.886 3.041 1.00 91.88 85 ILE A N 1
ATOM 692 C CA . ILE A 1 85 ? 0.509 -7.078 2.303 1.00 91.88 85 ILE A CA 1
ATOM 693 C C . ILE A 1 85 ? -0.393 -7.382 1.091 1.00 91.88 85 ILE A C 1
ATOM 695 O O . ILE A 1 85 ? 0.104 -7.814 0.058 1.00 91.88 85 ILE A O 1
ATOM 699 N N . TYR A 1 86 ? -1.692 -7.065 1.179 1.00 91.62 86 TYR A N 1
ATOM 700 C CA . TYR A 1 86 ? -2.663 -7.324 0.114 1.00 91.62 86 TYR A CA 1
ATOM 701 C C . TYR A 1 86 ? -2.388 -6.466 -1.125 1.00 91.62 86 TYR A C 1
ATOM 703 O O . TYR A 1 86 ? -2.376 -6.975 -2.244 1.00 91.62 86 TYR A O 1
ATOM 711 N N . GLY A 1 87 ? -2.125 -5.171 -0.918 1.00 90.88 87 GLY A N 1
ATOM 712 C CA . GLY A 1 87 ? -1.755 -4.247 -1.989 1.00 90.88 87 GLY A CA 1
ATOM 713 C C . GLY A 1 87 ? -0.362 -4.511 -2.563 1.00 90.88 87 GLY A C 1
ATOM 714 O O . GLY A 1 87 ? -0.122 -4.214 -3.729 1.00 90.88 87 GLY A O 1
ATOM 715 N N . ASP A 1 88 ? 0.551 -5.115 -1.788 1.00 89.38 88 ASP A N 1
ATOM 716 C CA . ASP A 1 88 ? 1.916 -5.398 -2.259 1.00 89.38 88 ASP A CA 1
ATOM 717 C C . ASP A 1 88 ? 1.962 -6.330 -3.461 1.00 89.38 88 ASP A C 1
ATOM 719 O O . ASP A 1 88 ? 2.835 -6.203 -4.315 1.00 89.38 88 ASP A O 1
ATOM 723 N N . ARG A 1 89 ? 0.981 -7.234 -3.555 1.00 92.38 89 ARG A N 1
ATOM 724 C CA . ARG A 1 89 ? 0.866 -8.161 -4.678 1.00 92.38 89 ARG A CA 1
ATOM 725 C C . ARG A 1 89 ? 0.874 -7.443 -6.029 1.00 92.38 89 ARG A C 1
ATOM 727 O O . ARG A 1 89 ? 1.383 -8.016 -6.986 1.00 92.38 89 ARG A O 1
ATOM 734 N N . ALA A 1 90 ? 0.365 -6.208 -6.100 1.00 95.62 90 ALA A N 1
ATOM 735 C CA . ALA A 1 90 ? 0.358 -5.415 -7.328 1.00 95.62 90 ALA A CA 1
ATOM 736 C C . ALA A 1 90 ? 1.767 -5.259 -7.918 1.00 95.62 90 ALA A 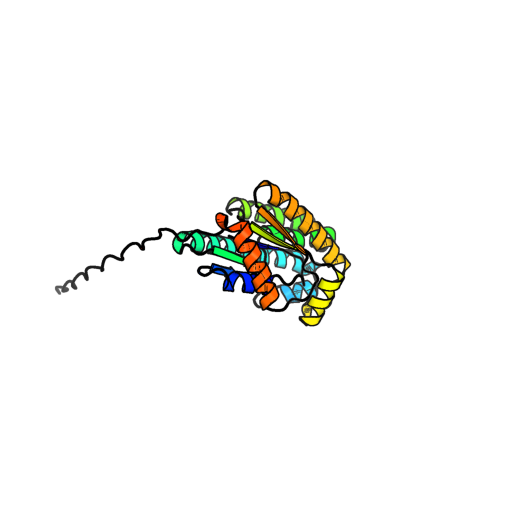C 1
ATOM 738 O O . ALA A 1 90 ? 1.937 -5.342 -9.128 1.00 95.62 90 ALA A O 1
ATOM 739 N N . PHE A 1 91 ? 2.778 -5.062 -7.067 1.00 95.44 91 PHE A N 1
ATOM 740 C CA . PHE A 1 91 ? 4.160 -4.881 -7.506 1.00 95.44 91 PHE A CA 1
ATOM 741 C C . PHE A 1 91 ? 4.746 -6.173 -8.058 1.00 95.44 91 PHE A C 1
ATOM 743 O O . PHE A 1 91 ? 5.344 -6.158 -9.125 1.00 95.44 91 PHE A O 1
ATOM 750 N N . ALA A 1 92 ? 4.545 -7.294 -7.365 1.00 96.25 92 ALA A N 1
ATOM 751 C CA . ALA A 1 92 ? 5.019 -8.588 -7.841 1.00 96.25 92 ALA A CA 1
ATOM 752 C C . ALA A 1 92 ? 4.344 -9.011 -9.158 1.00 96.25 92 ALA A C 1
ATOM 754 O O . ALA A 1 92 ? 5.022 -9.555 -10.020 1.00 96.25 92 ALA A O 1
ATOM 755 N N . GLU A 1 93 ? 3.040 -8.746 -9.314 1.00 96.88 93 GLU A N 1
ATOM 756 C CA . GLU A 1 93 ? 2.293 -9.006 -10.557 1.00 96.88 93 GLU A CA 1
ATOM 757 C C . GLU A 1 93 ? 2.851 -8.173 -11.715 1.00 96.88 93 GLU A C 1
ATOM 759 O O . GLU A 1 93 ? 3.236 -8.737 -12.729 1.00 96.88 93 GLU A O 1
ATOM 764 N N . VAL A 1 94 ? 3.025 -6.860 -11.531 1.00 97.38 94 VAL A N 1
ATOM 765 C CA . VAL A 1 94 ? 3.585 -5.998 -12.587 1.00 97.38 94 VAL A CA 1
ATOM 766 C C . VAL A 1 94 ? 5.028 -6.365 -12.931 1.00 97.38 94 VAL A C 1
ATOM 768 O O . VAL A 1 94 ? 5.393 -6.360 -14.099 1.00 97.38 94 VAL A O 1
ATOM 771 N N . LEU A 1 95 ? 5.860 -6.712 -11.946 1.00 96.88 95 LEU A N 1
ATOM 772 C CA . LEU A 1 95 ? 7.239 -7.127 -12.218 1.00 96.88 95 LEU A CA 1
ATOM 773 C C . LEU A 1 95 ? 7.325 -8.459 -12.966 1.00 96.88 95 LEU A C 1
ATOM 775 O O . LEU A 1 95 ? 8.257 -8.650 -13.742 1.00 96.88 95 LEU A O 1
ATOM 779 N N . HIS A 1 96 ? 6.384 -9.372 -12.732 1.00 97.81 96 HIS A N 1
ATOM 780 C CA . HIS A 1 96 ? 6.266 -10.606 -13.506 1.00 97.81 96 HIS A CA 1
ATOM 781 C C . HIS A 1 96 ? 5.788 -10.315 -14.934 1.00 97.81 96 HIS A C 1
ATOM 783 O O . HIS A 1 96 ? 6.448 -10.734 -15.882 1.00 97.81 96 HIS A O 1
ATOM 789 N N . ASP A 1 97 ? 4.736 -9.508 -15.089 1.00 97.00 97 ASP A N 1
ATOM 790 C CA . ASP A 1 97 ? 4.195 -9.111 -16.396 1.00 97.00 97 ASP A CA 1
ATOM 791 C C . ASP A 1 97 ? 5.229 -8.364 -17.262 1.00 97.00 97 ASP A C 1
ATOM 793 O O . ASP A 1 97 ? 5.310 -8.585 -18.472 1.00 97.00 97 ASP A O 1
ATOM 797 N N . ASP A 1 98 ? 6.054 -7.512 -16.646 1.00 95.19 98 ASP A N 1
ATOM 798 C CA . ASP A 1 98 ? 7.130 -6.768 -17.314 1.00 95.19 98 ASP A CA 1
ATOM 799 C C . ASP A 1 98 ? 8.394 -7.630 -17.563 1.00 95.19 98 ASP A C 1
ATOM 801 O O . ASP A 1 98 ? 9.371 -7.153 -18.145 1.00 95.19 98 ASP A O 1
ATOM 805 N N . GLY A 1 99 ? 8.402 -8.901 -17.139 1.00 96.31 99 GLY A N 1
ATOM 806 C CA . GLY A 1 99 ? 9.500 -9.849 -17.364 1.00 96.31 99 GLY A CA 1
ATOM 807 C C . GLY A 1 99 ? 10.708 -9.683 -16.435 1.00 96.31 99 GLY A C 1
ATOM 808 O O . GLY A 1 99 ? 11.771 -10.244 -16.702 1.00 96.31 99 GLY A O 1
ATOM 809 N N . PHE A 1 100 ? 10.573 -8.924 -15.344 1.00 96.50 100 PHE A N 1
ATOM 810 C CA . PHE A 1 100 ? 11.617 -8.754 -14.325 1.00 96.50 100 PHE A CA 1
ATOM 811 C C . PHE A 1 100 ? 11.624 -9.866 -13.270 1.00 96.50 100 PHE A C 1
ATOM 813 O O . PHE A 1 100 ? 12.631 -10.066 -12.595 1.00 96.50 100 PHE A O 1
ATOM 820 N N . ILE A 1 101 ? 10.511 -10.581 -13.115 1.00 97.94 101 ILE A N 1
ATOM 821 C CA . ILE A 1 101 ? 10.405 -11.806 -12.320 1.00 97.94 101 ILE A CA 1
ATOM 822 C C . ILE A 1 101 ? 9.975 -12.918 -13.275 1.00 97.94 101 ILE A C 1
ATOM 824 O O . ILE A 1 101 ? 9.047 -12.728 -14.051 1.00 97.94 101 ILE A O 1
ATOM 828 N N . ASP A 1 102 ? 10.637 -14.071 -13.229 1.00 97.88 102 ASP A N 1
ATOM 829 C CA . ASP A 1 102 ? 10.263 -15.229 -14.042 1.00 97.88 102 ASP A CA 1
ATOM 830 C C . ASP A 1 102 ? 9.096 -16.022 -13.422 1.00 97.88 102 ASP A C 1
ATOM 832 O O . ASP A 1 102 ? 8.706 -15.818 -12.268 1.00 97.88 102 ASP A O 1
ATOM 836 N N . ASP A 1 103 ? 8.528 -16.960 -14.183 1.00 98.19 103 ASP A N 1
ATOM 837 C CA . ASP A 1 103 ? 7.386 -17.760 -13.723 1.00 98.19 103 ASP A CA 1
ATOM 838 C C . ASP A 1 103 ? 7.698 -18.519 -12.429 1.00 98.19 103 ASP A C 1
ATOM 840 O O . ASP A 1 103 ? 6.878 -18.562 -11.512 1.00 98.19 103 ASP A O 1
ATOM 844 N N . MET A 1 104 ? 8.894 -19.104 -12.319 1.00 98.06 104 MET A N 1
ATOM 845 C CA . MET A 1 104 ? 9.287 -19.879 -11.141 1.00 98.06 104 MET A CA 1
ATOM 846 C C . MET A 1 104 ? 9.395 -18.992 -9.893 1.00 98.06 104 MET A C 1
ATOM 848 O O . MET A 1 104 ? 8.889 -19.355 -8.822 1.00 98.06 104 MET A O 1
ATOM 852 N N . GLY A 1 105 ? 10.018 -17.821 -10.024 1.00 97.81 105 GLY A N 1
ATOM 853 C CA . GLY A 1 105 ? 10.139 -16.822 -8.972 1.00 97.81 105 GLY A CA 1
ATOM 854 C C . GLY A 1 105 ? 8.781 -16.282 -8.542 1.00 97.81 105 GLY A C 1
ATOM 855 O O . GLY A 1 105 ? 8.495 -16.228 -7.341 1.00 97.81 105 GLY A O 1
ATOM 856 N N . TYR A 1 106 ? 7.907 -15.969 -9.501 1.00 98.19 106 TYR A N 1
ATOM 857 C CA . TYR A 1 106 ? 6.565 -15.466 -9.221 1.00 98.19 106 TYR A CA 1
ATOM 858 C C . TYR A 1 106 ? 5.682 -16.517 -8.535 1.00 98.19 106 TYR A C 1
ATOM 860 O O . TYR A 1 106 ? 5.052 -16.221 -7.518 1.00 98.19 106 TYR A O 1
ATOM 868 N N . GLN A 1 107 ? 5.691 -17.771 -9.005 1.00 98.00 107 GLN A N 1
ATOM 869 C CA . GLN A 1 107 ? 4.961 -18.864 -8.347 1.00 98.00 107 GLN A CA 1
ATOM 870 C C . GLN A 1 107 ? 5.459 -19.103 -6.919 1.00 98.00 107 GLN A C 1
ATOM 872 O O . GLN A 1 107 ? 4.656 -19.263 -5.996 1.00 98.00 107 GLN A O 1
ATOM 877 N N . SER A 1 108 ? 6.777 -19.052 -6.715 1.00 97.69 108 SER A N 1
ATOM 878 C CA . SER A 1 108 ? 7.362 -19.146 -5.377 1.00 97.69 108 SER A CA 1
ATOM 879 C C . SER A 1 108 ? 6.863 -18.005 -4.483 1.00 97.69 108 SER A C 1
ATOM 881 O O . SER A 1 108 ? 6.422 -18.256 -3.359 1.00 97.69 108 SER A O 1
ATOM 883 N N . TYR A 1 109 ? 6.862 -16.762 -4.979 1.00 97.62 109 TYR A N 1
ATOM 884 C CA . TYR A 1 109 ? 6.364 -15.603 -4.233 1.00 97.62 109 TYR A CA 1
ATOM 885 C C . TYR A 1 109 ? 4.891 -15.783 -3.843 1.00 97.62 109 TYR A C 1
ATOM 887 O O . TYR A 1 109 ? 4.529 -15.605 -2.677 1.00 97.62 109 TYR A O 1
ATOM 895 N N . LEU A 1 110 ? 4.045 -16.208 -4.788 1.00 96.44 110 LEU A N 1
ATOM 896 C CA . LEU A 1 110 ? 2.625 -16.451 -4.542 1.00 96.44 110 LEU A CA 1
ATOM 897 C C . LEU A 1 110 ? 2.393 -17.519 -3.469 1.00 96.44 110 LEU A C 1
ATOM 899 O O . LEU A 1 110 ? 1.540 -17.318 -2.601 1.00 96.44 110 LEU A O 1
ATOM 903 N N . GLN A 1 111 ? 3.154 -18.616 -3.490 1.00 96.69 111 GLN A N 1
ATOM 904 C CA . GLN A 1 111 ? 3.037 -19.686 -2.498 1.00 96.69 111 GLN A CA 1
ATOM 905 C C . GLN A 1 111 ? 3.366 -19.189 -1.083 1.00 96.69 111 GLN A C 1
ATOM 907 O O . GLN A 1 111 ? 2.606 -19.443 -0.142 1.00 96.69 111 GLN A O 1
ATOM 912 N N . HIS A 1 112 ? 4.465 -18.444 -0.925 1.00 96.31 112 HIS A N 1
ATOM 913 C CA . HIS A 1 112 ? 4.858 -17.875 0.366 1.00 96.31 112 HIS A CA 1
ATOM 914 C C . HIS A 1 112 ? 3.829 -16.859 0.862 1.00 96.31 112 HIS A C 1
ATOM 916 O O . HIS A 1 112 ? 3.380 -16.943 2.009 1.00 96.31 112 HIS A O 1
ATOM 922 N N . ARG A 1 113 ? 3.392 -15.952 -0.018 1.00 94.94 113 ARG A N 1
ATOM 923 C CA . ARG A 1 113 ? 2.368 -14.953 0.294 1.00 94.94 113 ARG A CA 1
ATOM 924 C C . ARG A 1 113 ? 1.072 -15.611 0.746 1.00 94.94 113 ARG A C 1
ATOM 926 O O . ARG A 1 113 ? 0.523 -15.225 1.769 1.00 94.94 113 ARG A O 1
ATOM 933 N N . GLN A 1 114 ? 0.602 -16.634 0.034 1.00 93.75 114 GLN A N 1
ATOM 934 C CA . GLN A 1 114 ? -0.632 -17.336 0.384 1.00 93.75 114 GLN A CA 1
ATOM 935 C C . GLN A 1 114 ? -0.529 -18.037 1.746 1.00 93.75 114 GLN A C 1
ATOM 937 O O . GLN A 1 114 ? -1.507 -18.071 2.493 1.00 93.75 114 GLN A O 1
ATOM 942 N N . CYS A 1 115 ? 0.635 -18.600 2.083 1.00 94.50 115 CYS A N 1
ATOM 943 C CA . CYS A 1 115 ? 0.873 -19.192 3.398 1.00 94.50 115 CYS A CA 1
ATOM 944 C C . CYS A 1 115 ? 0.770 -18.139 4.513 1.00 94.50 115 CYS A C 1
ATOM 946 O O . CYS A 1 115 ? 0.080 -18.359 5.509 1.00 94.50 115 CYS A O 1
ATOM 948 N N . MET A 1 116 ? 1.394 -16.977 4.303 1.00 94.56 116 MET A N 1
ATOM 949 C CA . MET A 1 116 ? 1.365 -15.850 5.234 1.00 94.56 116 MET A CA 1
ATOM 950 C C . MET A 1 116 ? -0.040 -15.252 5.376 1.00 94.56 116 MET A C 1
ATOM 952 O O . MET A 1 116 ? -0.544 -15.126 6.487 1.00 94.56 116 MET A O 1
ATOM 956 N N . GLU A 1 117 ? -0.714 -14.935 4.270 1.00 91.06 117 GLU A N 1
ATOM 957 C CA . GLU A 1 117 ? -2.036 -14.293 4.274 1.00 91.06 117 GLU A CA 1
ATOM 958 C C . GLU A 1 117 ? -3.118 -15.131 4.957 1.00 91.06 117 GLU A C 1
ATOM 960 O O . GLU A 1 117 ? -4.008 -14.567 5.586 1.00 91.06 117 GLU A O 1
ATOM 965 N N . LYS A 1 118 ? -3.029 -16.467 4.910 1.00 91.31 118 LYS A N 1
ATOM 966 C CA . LYS A 1 118 ? -3.956 -17.358 5.635 1.00 91.31 118 LYS A CA 1
ATOM 967 C C . LYS A 1 118 ? -3.926 -17.168 7.156 1.00 91.31 118 LYS A C 1
ATOM 969 O O . LYS A 1 118 ? -4.872 -17.577 7.820 1.00 91.31 118 LYS A O 1
ATOM 974 N N . GLN A 1 119 ? -2.858 -16.584 7.698 1.00 89.94 119 GLN A N 1
ATOM 975 C CA . GLN A 1 119 ? -2.707 -16.294 9.127 1.00 89.94 119 GLN A CA 1
ATOM 976 C C . GLN A 1 119 ? -3.165 -14.877 9.498 1.00 89.94 119 GLN A C 1
ATOM 978 O O . GLN A 1 119 ? -3.149 -14.518 10.674 1.00 89.94 119 GLN A O 1
ATOM 983 N N . LEU A 1 120 ? -3.534 -14.051 8.515 1.00 91.00 120 LEU A N 1
ATOM 984 C CA . LEU A 1 120 ? -3.824 -12.638 8.721 1.00 91.00 120 LEU A CA 1
ATOM 985 C C . LEU A 1 120 ? -5.322 -12.352 8.683 1.00 91.00 120 LEU A C 1
ATOM 987 O O . LEU A 1 120 ? -6.084 -12.937 7.914 1.00 91.00 120 LEU A O 1
ATOM 991 N N . LEU A 1 121 ? -5.737 -11.382 9.495 1.00 89.19 121 LEU A N 1
ATOM 992 C CA . LEU A 1 121 ? -7.080 -10.830 9.413 1.00 89.19 121 LEU A CA 1
ATOM 993 C C . LEU A 1 121 ? -7.158 -9.842 8.246 1.00 89.19 121 LEU A C 1
ATOM 995 O O . LEU A 1 121 ? -6.212 -9.113 7.934 1.00 89.19 121 LEU A O 1
ATOM 999 N N . LYS A 1 122 ? -8.316 -9.785 7.590 1.00 91.62 122 LYS A N 1
ATOM 1000 C CA . LYS A 1 122 ? -8.560 -8.756 6.577 1.00 91.62 122 LYS A CA 1
ATOM 1001 C C . LYS A 1 122 ? -8.775 -7.387 7.240 1.00 91.62 122 LYS A C 1
ATOM 1003 O O . LYS A 1 122 ? -9.284 -7.325 8.365 1.00 91.62 122 LYS A O 1
ATOM 1008 N N . PRO A 1 123 ? -8.421 -6.277 6.567 1.00 93.12 123 PRO A N 1
ATOM 1009 C CA . PRO A 1 123 ? -8.704 -4.939 7.074 1.00 93.12 123 PRO A CA 1
ATOM 1010 C C . PRO A 1 123 ? -10.209 -4.719 7.217 1.00 93.12 123 PRO A C 1
ATOM 1012 O O . PRO A 1 123 ? -10.998 -5.258 6.438 1.00 93.12 123 PRO A O 1
ATOM 1015 N N . GLN A 1 124 ? -10.617 -3.892 8.181 1.00 92.94 124 GLN A N 1
ATOM 1016 C CA . GLN A 1 124 ? -12.026 -3.501 8.307 1.00 92.94 124 GLN A CA 1
ATOM 1017 C C . GLN A 1 124 ? -12.400 -2.391 7.324 1.00 92.94 124 GLN A C 1
ATOM 1019 O O . GLN A 1 124 ? -13.564 -2.294 6.930 1.00 92.94 124 GLN A O 1
ATOM 1024 N N . LEU A 1 125 ? -11.413 -1.579 6.940 1.00 96.12 125 LEU A N 1
ATOM 1025 C CA . LEU A 1 125 ? -11.535 -0.499 5.975 1.00 96.12 125 LEU A CA 1
ATOM 1026 C C . LEU A 1 125 ? -10.241 -0.388 5.161 1.00 96.12 125 LEU A C 1
ATOM 1028 O O . LEU A 1 125 ? -9.146 -0.334 5.725 1.00 96.12 125 LEU A O 1
ATOM 1032 N N . VAL A 1 126 ? -10.384 -0.310 3.843 1.00 97.50 126 VAL A N 1
ATOM 1033 C CA . VAL A 1 126 ? -9.333 0.125 2.922 1.00 97.50 126 VAL A CA 1
ATOM 1034 C C . VAL A 1 126 ? -9.747 1.470 2.342 1.00 97.50 126 VAL A C 1
ATOM 1036 O O . VAL A 1 126 ? -10.838 1.598 1.790 1.00 97.50 126 VAL A O 1
ATOM 1039 N N . ILE A 1 127 ? -8.877 2.464 2.461 1.00 97.69 127 ILE A N 1
ATOM 1040 C CA . ILE A 1 127 ? -9.036 3.779 1.846 1.00 97.69 127 ILE A CA 1
ATOM 1041 C C . ILE A 1 127 ? -8.099 3.823 0.647 1.00 97.69 127 ILE A C 1
ATOM 1043 O O . ILE A 1 127 ? -6.880 3.802 0.803 1.00 97.69 127 ILE A O 1
ATOM 1047 N N . HIS A 1 128 ? -8.662 3.860 -0.552 1.00 97.69 128 HIS A N 1
ATOM 1048 C CA . HIS A 1 128 ? -7.906 3.959 -1.789 1.00 97.69 128 HIS A CA 1
ATOM 1049 C C . HIS A 1 128 ? -7.841 5.414 -2.258 1.00 97.69 128 HIS A C 1
ATOM 1051 O O . HIS A 1 128 ? -8.868 6.023 -2.566 1.00 97.69 128 HIS A O 1
ATOM 1057 N N . LEU A 1 129 ? -6.629 5.962 -2.335 1.00 97.19 129 LEU A N 1
ATOM 1058 C CA . LEU A 1 129 ? -6.379 7.286 -2.900 1.00 97.19 129 LEU A CA 1
ATOM 1059 C C . LEU A 1 129 ? -6.241 7.162 -4.418 1.00 97.19 129 LEU A C 1
ATOM 1061 O O . LEU A 1 129 ? -5.198 6.742 -4.922 1.00 97.19 129 LEU A O 1
ATOM 1065 N N . ASN A 1 130 ? -7.302 7.520 -5.139 1.00 96.75 130 ASN A N 1
ATOM 1066 C CA . ASN A 1 130 ? -7.323 7.491 -6.595 1.00 96.75 130 ASN A CA 1
ATOM 1067 C C . ASN A 1 130 ? -6.678 8.764 -7.147 1.00 96.75 130 ASN A C 1
ATOM 1069 O O . ASN A 1 130 ? -7.203 9.859 -6.943 1.00 96.75 130 ASN A O 1
ATOM 1073 N N . VAL A 1 131 ? -5.540 8.607 -7.819 1.00 96.12 131 VAL A N 1
ATOM 1074 C CA . VAL A 1 131 ? -4.731 9.701 -8.366 1.00 96.12 131 VAL A CA 1
ATOM 1075 C C . VAL A 1 131 ? -4.401 9.385 -9.818 1.00 96.12 131 VAL A C 1
ATOM 1077 O O . VAL A 1 131 ? -4.006 8.265 -10.143 1.00 96.12 131 VAL A O 1
ATOM 1080 N N . GLY A 1 132 ? -4.540 10.376 -10.689 1.00 95.94 132 GLY A N 1
ATOM 1081 C CA . GLY A 1 132 ? -4.125 10.310 -12.078 1.00 95.94 132 GLY A CA 1
ATOM 1082 C C . GLY A 1 132 ? -2.620 10.091 -12.218 1.00 95.94 132 GLY A C 1
ATOM 1083 O O . GLY A 1 132 ? -1.816 10.563 -11.414 1.00 95.94 132 GLY A O 1
ATOM 1084 N N . ILE A 1 133 ? -2.226 9.381 -13.275 1.00 95.19 133 ILE A N 1
ATOM 1085 C CA . ILE A 1 133 ? -0.826 9.002 -13.508 1.00 95.19 133 ILE A CA 1
ATOM 1086 C C . ILE A 1 133 ? 0.086 10.233 -13.604 1.00 95.19 133 ILE A C 1
ATOM 1088 O O . ILE A 1 133 ? 1.132 10.256 -12.964 1.00 95.19 133 ILE A O 1
ATOM 1092 N N . GLU A 1 134 ? -0.334 11.278 -14.320 1.00 93.50 134 GLU A N 1
ATOM 1093 C CA . GLU A 1 134 ? 0.446 12.518 -14.455 1.00 93.50 134 GLU A CA 1
ATOM 1094 C C . GLU A 1 134 ? 0.663 13.215 -13.107 1.00 93.50 134 GLU A C 1
ATOM 1096 O O . GLU A 1 134 ? 1.789 13.566 -12.757 1.00 93.50 134 GLU A O 1
ATOM 1101 N N . THR A 1 135 ? -0.394 13.330 -12.298 1.00 94.75 135 THR A N 1
ATOM 1102 C CA . THR A 1 135 ? -0.319 13.877 -10.937 1.00 94.75 135 THR A CA 1
ATOM 1103 C C . THR A 1 135 ? 0.645 13.069 -10.066 1.00 94.75 135 THR A C 1
ATOM 1105 O O . THR A 1 135 ? 1.451 13.626 -9.321 1.00 94.75 135 THR A O 1
ATOM 1108 N N . ALA A 1 136 ? 0.582 11.738 -10.152 1.00 94.75 136 ALA A N 1
ATOM 1109 C CA . ALA A 1 136 ? 1.455 10.852 -9.393 1.00 94.75 136 ALA A CA 1
ATOM 1110 C C . ALA A 1 136 ? 2.931 11.008 -9.798 1.00 94.75 136 ALA A C 1
ATOM 1112 O O . ALA A 1 136 ? 3.790 11.082 -8.918 1.00 94.75 136 ALA A O 1
ATOM 1113 N N . ILE A 1 137 ? 3.225 11.109 -11.100 1.00 92.25 137 ILE A N 1
ATOM 1114 C CA . ILE A 1 137 ? 4.579 11.369 -11.619 1.00 92.25 137 ILE A CA 1
ATOM 1115 C C . ILE A 1 137 ? 5.105 12.700 -11.087 1.00 92.25 137 ILE A C 1
ATOM 1117 O O . ILE A 1 137 ? 6.230 12.760 -10.592 1.00 92.25 137 ILE A O 1
ATOM 1121 N N . GLU A 1 138 ? 4.294 13.754 -11.154 1.00 92.12 138 GLU A N 1
ATOM 1122 C CA . GLU A 1 138 ? 4.683 15.078 -10.675 1.00 92.12 138 GLU A CA 1
ATOM 1123 C C . GLU A 1 138 ? 5.019 15.052 -9.177 1.00 92.12 138 GLU A C 1
ATOM 1125 O O . GLU A 1 138 ? 6.083 15.509 -8.761 1.00 92.12 138 GLU A O 1
ATOM 1130 N N . ARG A 1 139 ? 4.191 14.391 -8.363 1.00 92.44 139 ARG A N 1
ATOM 1131 C CA . ARG A 1 139 ? 4.451 14.217 -6.924 1.00 92.44 139 ARG A CA 1
ATOM 1132 C C . ARG A 1 139 ? 5.705 13.396 -6.632 1.00 92.44 139 ARG A C 1
ATOM 1134 O O . ARG A 1 139 ? 6.417 13.686 -5.671 1.00 92.44 139 ARG A O 1
ATOM 1141 N N . VAL A 1 140 ? 6.001 12.374 -7.439 1.00 90.00 140 VAL A N 1
ATOM 1142 C CA . VAL A 1 140 ? 7.255 11.608 -7.326 1.00 90.00 140 VAL A CA 1
ATOM 1143 C C . VAL A 1 140 ? 8.460 12.500 -7.621 1.00 90.00 140 VAL A C 1
ATOM 1145 O O . VAL A 1 140 ? 9.426 12.476 -6.856 1.00 90.00 140 VAL A O 1
ATOM 1148 N N . ARG A 1 141 ? 8.388 13.328 -8.670 1.00 88.44 141 ARG A N 1
ATOM 1149 C CA . ARG A 1 141 ? 9.452 14.282 -9.021 1.00 88.44 141 ARG A CA 1
ATOM 1150 C C . ARG A 1 141 ? 9.681 15.307 -7.916 1.00 88.44 141 ARG A C 1
ATOM 1152 O O . ARG A 1 141 ? 10.820 15.488 -7.499 1.00 88.44 141 ARG A O 1
ATOM 1159 N N . GLN A 1 142 ? 8.615 15.910 -7.390 1.00 88.75 142 GLN A N 1
ATOM 1160 C CA . GLN A 1 142 ? 8.689 16.879 -6.290 1.00 88.75 142 GLN A CA 1
ATOM 1161 C C . GLN A 1 142 ? 9.269 16.274 -5.008 1.00 88.75 142 GLN A C 1
ATOM 1163 O O . GLN A 1 142 ? 10.021 16.932 -4.294 1.00 88.75 142 GLN A O 1
ATOM 1168 N N . ARG A 1 143 ? 8.958 15.001 -4.724 1.00 86.88 143 ARG A N 1
ATOM 1169 C CA . ARG A 1 143 ? 9.533 14.265 -3.589 1.00 86.88 143 ARG A CA 1
ATOM 1170 C C . ARG A 1 143 ? 11.047 14.060 -3.720 1.00 86.88 143 ARG A C 1
ATOM 1172 O O . ARG A 1 143 ? 11.708 13.869 -2.702 1.00 86.88 143 ARG A O 1
ATOM 1179 N N . GLY A 1 144 ? 11.587 14.079 -4.940 1.00 82.62 144 GLY A N 1
ATOM 1180 C CA . GLY A 1 144 ? 13.026 14.177 -5.195 1.00 82.62 144 GLY A CA 1
ATOM 1181 C C . GLY A 1 144 ? 13.862 12.974 -4.752 1.00 82.62 144 GLY A C 1
ATOM 1182 O O . GLY A 1 144 ? 15.059 13.119 -4.520 1.00 82.62 144 GLY A O 1
ATOM 1183 N N . ARG A 1 145 ? 13.272 11.780 -4.610 1.00 82.94 145 ARG A N 1
ATOM 1184 C CA . ARG A 1 145 ? 14.050 10.564 -4.323 1.00 82.94 145 ARG A CA 1
ATOM 1185 C C . ARG A 1 145 ? 14.797 10.136 -5.579 1.00 82.94 145 ARG A C 1
ATOM 1187 O O . ARG A 1 145 ? 14.169 9.719 -6.549 1.00 82.94 145 ARG A O 1
ATOM 1194 N N . GLU A 1 146 ? 16.125 10.198 -5.545 1.00 80.12 146 GLU A N 1
ATOM 1195 C CA . GLU A 1 146 ? 16.977 9.922 -6.711 1.00 80.12 146 GLU A CA 1
ATOM 1196 C C . GLU A 1 146 ? 16.687 8.561 -7.356 1.00 80.12 146 GLU A C 1
ATOM 1198 O O . GLU A 1 146 ? 16.586 8.466 -8.581 1.00 80.12 146 GLU A O 1
ATOM 1203 N N . CYS A 1 147 ? 16.473 7.521 -6.544 1.00 75.44 147 CYS A N 1
ATOM 1204 C CA . CYS A 1 147 ? 16.184 6.176 -7.036 1.00 75.44 147 CYS A CA 1
ATOM 1205 C C . CYS A 1 147 ? 14.838 6.061 -7.771 1.00 75.44 147 CYS A C 1
ATOM 1207 O O . CYS A 1 147 ? 14.692 5.209 -8.636 1.00 75.44 147 CYS A O 1
ATOM 1209 N N . GLU A 1 148 ? 13.872 6.942 -7.511 1.00 80.44 148 GLU A N 1
ATOM 1210 C CA . GLU A 1 148 ? 12.539 6.901 -8.130 1.00 80.44 148 GLU A CA 1
ATOM 1211 C C . GLU A 1 148 ? 12.446 7.723 -9.431 1.00 80.44 148 GLU A C 1
ATOM 1213 O O . GLU A 1 148 ? 11.414 7.707 -10.102 1.00 80.44 148 GLU A O 1
ATOM 1218 N N . SER A 1 149 ? 13.515 8.428 -9.816 1.00 74.62 149 SER A N 1
ATOM 1219 C CA . SER A 1 149 ? 13.538 9.309 -10.997 1.00 74.62 149 SER A CA 1
ATOM 1220 C C . SER A 1 149 ? 13.259 8.590 -12.326 1.00 74.62 149 SER A C 1
ATOM 1222 O O . SER A 1 149 ? 12.784 9.217 -13.272 1.00 74.62 149 SER A O 1
ATOM 1224 N N . GLY A 1 150 ? 13.511 7.278 -12.390 1.00 78.69 150 GLY A N 1
ATOM 1225 C CA . GLY A 1 150 ? 13.289 6.434 -13.568 1.00 78.69 150 GLY A CA 1
ATOM 1226 C C . GLY A 1 150 ? 11.893 5.809 -13.685 1.00 78.69 150 GLY A C 1
ATOM 1227 O O . GLY A 1 150 ? 11.661 5.036 -14.613 1.00 78.69 150 GLY A O 1
ATOM 1228 N N . ILE A 1 151 ? 10.960 6.092 -12.765 1.00 84.81 151 ILE A N 1
ATOM 1229 C CA . ILE A 1 151 ? 9.612 5.502 -12.809 1.00 84.81 151 ILE A CA 1
ATOM 1230 C C . ILE A 1 151 ? 8.861 5.992 -14.056 1.00 84.81 151 ILE A C 1
ATOM 1232 O O . ILE A 1 151 ? 8.596 7.182 -14.223 1.00 84.81 151 ILE A O 1
ATOM 1236 N N . SER A 1 152 ? 8.476 5.051 -14.924 1.00 89.00 152 SER A N 1
ATOM 1237 C CA . SER A 1 152 ? 7.716 5.347 -16.138 1.00 89.00 152 SER A CA 1
ATOM 1238 C C . SER A 1 152 ? 6.212 5.477 -15.865 1.00 89.00 152 SER A C 1
ATOM 1240 O O . SER A 1 152 ? 5.649 4.816 -14.988 1.00 89.00 152 SER A O 1
ATOM 1242 N N . GLY A 1 153 ? 5.526 6.294 -16.671 1.00 92.06 153 GLY A N 1
ATOM 1243 C CA . GLY A 1 153 ? 4.063 6.386 -16.623 1.00 92.06 153 GLY A CA 1
ATOM 1244 C C . GLY A 1 153 ? 3.373 5.066 -16.976 1.00 92.06 153 GLY A C 1
ATOM 1245 O O . GLY A 1 153 ? 2.344 4.735 -16.391 1.00 92.06 153 GLY A O 1
ATOM 1246 N N . THR A 1 154 ? 3.970 4.267 -17.866 1.00 93.62 154 THR A N 1
ATOM 1247 C CA . THR A 1 154 ? 3.483 2.920 -18.196 1.00 93.62 154 THR A CA 1
ATOM 1248 C C . THR A 1 154 ? 3.511 2.008 -16.974 1.00 93.62 154 THR A C 1
ATOM 1250 O O . THR A 1 154 ? 2.499 1.382 -16.674 1.00 93.62 154 THR A O 1
ATOM 1253 N N . TYR A 1 155 ? 4.612 2.004 -16.218 1.00 92.94 155 TYR A N 1
ATOM 1254 C CA . TYR A 1 155 ? 4.729 1.222 -14.987 1.00 92.94 155 TYR A CA 1
ATOM 1255 C C . TYR A 1 155 ? 3.687 1.644 -13.941 1.00 92.94 155 TYR A C 1
ATOM 1257 O O . TYR A 1 155 ? 2.993 0.801 -13.375 1.00 92.94 155 TYR A O 1
ATOM 1265 N N . LEU A 1 156 ? 3.492 2.953 -13.729 1.00 95.00 156 LEU A N 1
ATOM 1266 C CA . LEU A 1 156 ? 2.447 3.443 -12.819 1.00 95.00 156 LEU A CA 1
ATOM 1267 C C . LEU A 1 156 ? 1.035 3.073 -13.285 1.00 95.00 156 LEU A C 1
ATOM 1269 O O . LEU A 1 156 ? 0.176 2.781 -12.454 1.00 95.00 156 LEU A O 1
ATOM 1273 N N . LYS A 1 157 ? 0.787 3.056 -14.598 1.00 96.25 157 LYS A N 1
ATOM 1274 C CA . LYS A 1 157 ? -0.491 2.621 -15.169 1.00 96.25 157 LYS A CA 1
ATOM 1275 C C . LYS A 1 157 ? -0.731 1.128 -14.936 1.00 96.25 157 LYS A C 1
ATOM 1277 O O . LYS A 1 157 ? -1.830 0.767 -14.514 1.00 96.25 157 LYS A O 1
ATOM 1282 N N . SER A 1 158 ? 0.277 0.282 -15.155 1.00 96.44 158 SER A N 1
ATOM 1283 C CA . SER A 1 158 ? 0.210 -1.154 -14.851 1.00 96.44 158 SER A CA 1
ATOM 1284 C C . SER A 1 158 ? -0.057 -1.387 -13.364 1.00 96.44 158 SER A C 1
ATOM 1286 O O . SER A 1 158 ? -0.993 -2.107 -13.013 1.00 96.44 158 SER A O 1
ATOM 1288 N N . LEU A 1 159 ? 0.664 -0.680 -12.484 1.00 95.56 159 LEU A N 1
ATOM 1289 C CA . LEU A 1 159 ? 0.429 -0.731 -11.040 1.00 95.56 159 LEU A CA 1
ATOM 1290 C C . LEU A 1 159 ? -0.988 -0.303 -10.669 1.00 95.56 159 LEU A C 1
ATOM 1292 O O . LEU A 1 159 ? -1.620 -0.968 -9.855 1.00 95.56 159 LEU A O 1
ATOM 1296 N N . ASN A 1 160 ? -1.503 0.779 -11.257 1.00 95.88 160 ASN A N 1
ATOM 1297 C CA . ASN A 1 160 ? -2.862 1.240 -10.993 1.00 95.88 160 ASN A CA 1
ATOM 1298 C C . ASN A 1 160 ? -3.901 0.171 -11.366 1.00 95.88 160 ASN A C 1
ATOM 1300 O O . ASN A 1 160 ? -4.807 -0.110 -10.585 1.00 95.88 160 ASN A O 1
ATOM 1304 N N . ASN A 1 161 ? -3.748 -0.472 -12.525 1.00 96.56 161 ASN A N 1
ATOM 1305 C CA . ASN A 1 161 ? -4.651 -1.538 -12.962 1.00 96.56 161 ASN A CA 1
ATOM 1306 C C . ASN A 1 161 ? -4.604 -2.754 -12.023 1.00 96.56 161 ASN A C 1
ATOM 1308 O O . ASN A 1 161 ? -5.655 -3.257 -11.617 1.00 96.56 161 ASN A O 1
ATOM 1312 N N . ALA A 1 162 ? -3.402 -3.189 -11.632 1.00 96.06 162 ALA A N 1
ATOM 1313 C CA . ALA A 1 162 ? -3.221 -4.272 -10.667 1.00 96.06 162 ALA A CA 1
ATOM 1314 C C . ALA A 1 162 ? -3.851 -3.921 -9.306 1.00 96.06 162 ALA A C 1
ATOM 1316 O O . ALA A 1 162 ? -4.531 -4.744 -8.687 1.00 96.06 162 ALA A O 1
ATOM 1317 N N . TYR A 1 163 ? -3.716 -2.664 -8.878 1.00 94.75 163 TYR A N 1
ATOM 1318 C CA . TYR A 1 163 ? -4.363 -2.141 -7.681 1.00 94.75 163 TYR A CA 1
ATOM 1319 C C . TYR A 1 163 ? -5.889 -2.225 -7.746 1.00 94.75 163 TYR A C 1
ATOM 1321 O O . TYR A 1 163 ? -6.510 -2.761 -6.829 1.00 94.75 163 TYR A O 1
ATOM 1329 N N . LEU A 1 164 ? -6.502 -1.749 -8.831 1.00 95.69 164 LEU A N 1
ATOM 1330 C CA . LEU A 1 164 ? -7.957 -1.795 -9.008 1.00 95.69 164 LEU A CA 1
ATOM 1331 C C . LEU A 1 164 ? -8.498 -3.232 -8.966 1.00 95.69 164 LEU A C 1
ATOM 1333 O O . LEU A 1 164 ? -9.538 -3.479 -8.351 1.00 95.69 164 LEU A O 1
ATOM 1337 N N . LYS A 1 165 ? -7.766 -4.192 -9.544 1.00 96.12 165 LYS A N 1
ATOM 1338 C CA . LYS A 1 165 ? -8.090 -5.624 -9.463 1.00 96.12 165 LYS A CA 1
ATOM 1339 C C . LYS A 1 165 ? -8.070 -6.130 -8.016 1.00 96.12 165 LYS A C 1
ATOM 1341 O O . LYS A 1 165 ? -9.053 -6.713 -7.563 1.00 96.12 165 LYS A O 1
ATOM 1346 N N . ILE A 1 166 ? -6.996 -5.859 -7.270 1.00 94.75 166 ILE A N 1
ATOM 1347 C CA . ILE A 1 166 ? -6.868 -6.251 -5.854 1.00 94.75 166 ILE A CA 1
ATOM 1348 C C . ILE A 1 166 ? -7.981 -5.639 -5.000 1.00 94.75 166 ILE A C 1
ATOM 1350 O O . ILE A 1 166 ? -8.571 -6.326 -4.166 1.00 94.75 166 ILE A O 1
ATOM 1354 N N . LEU A 1 167 ? -8.299 -4.362 -5.208 1.00 95.50 167 LEU A N 1
ATOM 1355 C CA . LEU A 1 167 ? -9.360 -3.683 -4.465 1.00 95.50 167 LEU A CA 1
ATOM 1356 C C . LEU A 1 167 ? -10.730 -4.315 -4.732 1.00 95.50 167 LEU A C 1
ATOM 1358 O O . LEU A 1 167 ? -11.487 -4.522 -3.785 1.00 95.50 167 LEU A O 1
ATOM 1362 N N . GLY A 1 168 ? -11.026 -4.691 -5.981 1.00 96.00 168 GLY A N 1
ATOM 1363 C CA . GLY A 1 168 ? -12.251 -5.417 -6.328 1.00 96.00 168 GLY A CA 1
ATOM 1364 C C . GLY A 1 168 ? -12.346 -6.800 -5.669 1.00 96.00 168 GLY A C 1
ATOM 1365 O O . GLY A 1 168 ? -13.429 -7.235 -5.279 1.00 96.00 168 GLY A O 1
ATOM 1366 N N . GLU A 1 169 ? -11.220 -7.490 -5.479 1.00 93.88 169 GLU A N 1
ATOM 1367 C CA . GLU A 1 169 ? -11.183 -8.746 -4.720 1.00 93.88 169 GLU A CA 1
ATOM 1368 C C . GLU A 1 169 ? -11.416 -8.525 -3.218 1.00 93.88 169 GLU A C 1
ATOM 1370 O O . GLU A 1 169 ? -12.171 -9.276 -2.597 1.00 93.88 169 GLU A O 1
ATOM 1375 N N . LEU A 1 170 ? -10.807 -7.485 -2.636 1.00 93.31 170 LEU A N 1
ATOM 1376 C CA . LEU A 1 170 ? -10.967 -7.135 -1.221 1.00 93.31 170 LEU A CA 1
ATOM 1377 C C . LEU A 1 170 ? -12.392 -6.684 -0.887 1.00 93.31 170 LEU A C 1
ATOM 1379 O O . LEU A 1 170 ? -12.890 -7.029 0.182 1.00 93.31 170 LEU A O 1
ATOM 1383 N N . GLN A 1 171 ? -13.069 -5.984 -1.803 1.00 95.06 171 GLN A N 1
ATOM 1384 C CA . GLN A 1 171 ? -14.447 -5.501 -1.629 1.00 95.06 171 GLN A CA 1
ATOM 1385 C C . GLN A 1 171 ? -15.466 -6.593 -1.285 1.00 95.06 171 GLN A C 1
ATOM 1387 O O . GLN A 1 171 ? -16.520 -6.282 -0.734 1.00 95.06 171 GLN A O 1
ATOM 1392 N N . LYS A 1 172 ? -15.161 -7.863 -1.576 1.00 92.69 172 LYS A N 1
ATOM 1393 C CA . LYS A 1 172 ? -16.029 -9.000 -1.237 1.00 92.69 172 LYS A CA 1
ATOM 1394 C C . LYS A 1 172 ? -16.212 -9.170 0.272 1.00 92.69 172 LYS A C 1
ATOM 1396 O O . LYS A 1 172 ? -17.307 -9.507 0.706 1.00 92.69 172 LYS A O 1
ATOM 1401 N N . ASP A 1 173 ? -15.164 -8.893 1.052 1.00 91.50 173 ASP A N 1
ATOM 1402 C CA . ASP A 1 173 ? -15.135 -9.155 2.499 1.00 91.50 173 ASP A CA 1
ATOM 1403 C C . ASP A 1 173 ? -14.699 -7.936 3.338 1.00 91.50 173 ASP A C 1
ATOM 1405 O O . ASP A 1 173 ? -14.800 -7.948 4.565 1.00 91.50 173 ASP A O 1
ATOM 1409 N N . THR A 1 174 ? -14.212 -6.873 2.695 1.00 94.25 174 THR A N 1
ATOM 1410 C CA . THR A 1 174 ? -13.685 -5.659 3.330 1.00 94.25 174 THR A CA 1
ATOM 1411 C C . THR A 1 174 ? -14.372 -4.425 2.756 1.00 94.25 174 THR A C 1
ATOM 1413 O O . THR A 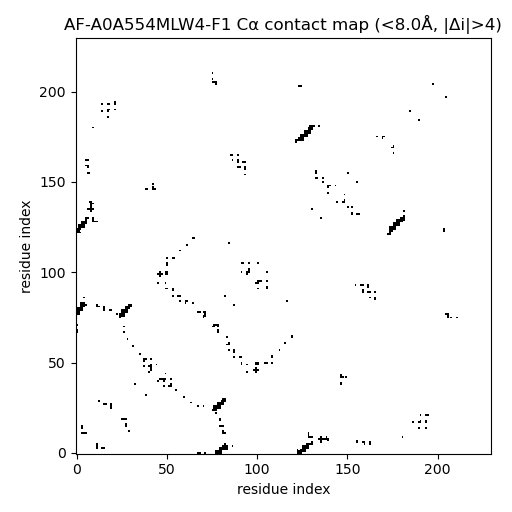1 174 ? -14.582 -4.312 1.552 1.00 94.25 174 THR A O 1
ATOM 1416 N N . THR A 1 175 ? -14.688 -3.446 3.607 1.00 96.62 175 THR A N 1
ATOM 1417 C CA . THR A 1 175 ? -15.164 -2.140 3.137 1.00 96.62 175 THR A CA 1
ATOM 1418 C C . THR A 1 175 ? -14.022 -1.413 2.429 1.00 96.62 175 THR A C 1
ATOM 1420 O O . THR A 1 175 ? -12.976 -1.183 3.033 1.00 96.62 175 THR A O 1
ATOM 1423 N N . VAL A 1 176 ? -14.220 -1.032 1.167 1.00 97.12 176 VAL A N 1
ATOM 1424 C CA . VAL A 1 176 ? -13.255 -0.237 0.399 1.00 97.12 176 VAL A CA 1
ATOM 1425 C C . VAL A 1 176 ? -13.899 1.089 0.016 1.00 97.12 176 VAL A C 1
ATOM 1427 O O . VAL A 1 176 ? -14.916 1.103 -0.674 1.00 97.12 176 VAL A O 1
ATOM 1430 N N . GLU A 1 177 ? -13.297 2.196 0.436 1.00 96.75 177 GLU A N 1
ATOM 1431 C CA . GLU A 1 177 ? -13.685 3.546 0.029 1.00 96.75 177 GLU A CA 1
ATOM 1432 C C . GLU A 1 177 ? -12.618 4.112 -0.906 1.00 96.75 177 GLU A C 1
ATOM 1434 O O . GLU A 1 177 ? -11.448 4.197 -0.543 1.00 96.75 177 GLU A O 1
ATOM 1439 N N . THR A 1 178 ? -13.013 4.485 -2.122 1.00 96.88 178 THR A N 1
ATOM 1440 C CA . THR A 1 178 ? -12.121 5.140 -3.085 1.00 96.88 178 THR A CA 1
ATOM 1441 C C . THR A 1 178 ? -12.387 6.635 -3.100 1.00 96.88 178 THR A C 1
ATOM 1443 O O . THR A 1 178 ? -13.538 7.053 -3.215 1.00 96.88 178 THR A O 1
ATOM 1446 N N . ILE A 1 179 ? -11.324 7.432 -3.013 1.00 95.69 179 ILE A N 1
ATOM 1447 C CA . ILE A 1 179 ? -11.400 8.887 -2.881 1.00 95.69 179 ILE A CA 1
ATOM 1448 C C . ILE A 1 179 ? -10.595 9.537 -4.007 1.00 95.69 179 ILE A C 1
ATOM 1450 O O . ILE A 1 179 ? -9.412 9.219 -4.151 1.00 95.69 179 ILE A O 1
ATOM 1454 N N . PRO A 1 180 ? -11.186 10.462 -4.787 1.00 95.25 180 PRO A N 1
ATOM 1455 C CA . PRO A 1 180 ? -10.432 11.305 -5.708 1.00 95.25 180 PRO A CA 1
ATOM 1456 C C . PRO A 1 180 ? -9.377 12.130 -4.958 1.00 95.25 180 PRO A C 1
ATOM 1458 O O . PRO A 1 180 ? -9.687 12.867 -4.012 1.00 95.25 180 PRO A O 1
ATOM 1461 N N . TRP A 1 181 ? -8.117 12.003 -5.367 1.00 95.38 181 TRP A N 1
ATOM 1462 C CA . TRP A 1 181 ? -6.971 12.540 -4.633 1.00 95.38 181 TRP A CA 1
ATOM 1463 C C . TRP A 1 181 ? -5.959 13.279 -5.527 1.00 95.38 181 TRP A C 1
ATOM 1465 O O . TRP A 1 181 ? -4.785 13.417 -5.187 1.00 95.38 181 TRP A O 1
ATOM 1475 N N . ASP A 1 182 ? -6.412 13.788 -6.672 1.00 92.31 182 ASP A N 1
ATOM 1476 C CA . ASP A 1 182 ? -5.578 14.520 -7.635 1.00 92.31 182 ASP A CA 1
ATOM 1477 C C . ASP A 1 182 ? -5.165 15.919 -7.184 1.00 92.31 182 ASP A C 1
ATOM 1479 O O . ASP A 1 182 ? -4.089 16.391 -7.529 1.00 92.31 182 ASP A O 1
ATOM 1483 N N . GLN A 1 183 ? -6.006 16.589 -6.403 1.00 89.06 183 GLN A N 1
ATOM 1484 C CA . GLN A 1 183 ? -5.737 17.959 -5.980 1.00 89.06 183 GLN A CA 1
ATOM 1485 C C . GLN A 1 183 ? -4.751 17.974 -4.818 1.00 89.06 183 GLN A C 1
ATOM 1487 O O . GLN A 1 183 ? -4.834 17.138 -3.908 1.00 89.06 183 GLN A O 1
ATOM 1492 N N . ASP A 1 184 ? -3.825 18.927 -4.847 1.00 84.69 184 ASP A N 1
ATOM 1493 C CA . ASP A 1 184 ? -3.045 19.256 -3.665 1.00 84.69 184 ASP A CA 1
ATOM 1494 C C . ASP A 1 184 ? -3.972 19.868 -2.623 1.00 84.69 184 ASP A C 1
ATOM 1496 O O . ASP A 1 184 ? -4.867 20.651 -2.939 1.00 84.69 184 ASP A O 1
ATOM 1500 N N . ARG A 1 185 ? -3.786 19.440 -1.379 1.00 89.19 185 ARG A N 1
ATOM 1501 C CA . ARG A 1 185 ? -4.629 19.825 -0.256 1.00 89.19 185 ARG A CA 1
ATOM 1502 C C . ARG A 1 185 ? -3.762 20.373 0.857 1.00 89.19 185 ARG A C 1
ATOM 1504 O O . ARG A 1 185 ? -2.697 19.832 1.161 1.00 89.19 185 ARG A O 1
ATOM 1511 N N . THR A 1 186 ? -4.252 21.429 1.479 1.00 91.81 186 THR A N 1
ATOM 1512 C CA . THR A 1 186 ? -3.742 21.935 2.748 1.00 91.81 186 THR A CA 1
ATOM 1513 C C . THR A 1 186 ? -3.959 20.907 3.859 1.00 91.81 186 THR A C 1
ATOM 1515 O O . THR A 1 186 ? -4.792 20.002 3.751 1.00 91.81 186 THR A O 1
ATOM 1518 N N . GLU A 1 187 ? -3.231 21.057 4.965 1.00 90.25 187 GLU A N 1
ATOM 1519 C CA . GLU A 1 187 ? -3.430 20.219 6.154 1.00 90.25 187 GLU A CA 1
ATOM 1520 C C . GLU A 1 187 ? -4.896 20.258 6.622 1.00 90.25 187 GLU A C 1
ATOM 1522 O O . GLU A 1 187 ? -5.463 19.212 6.927 1.00 90.25 187 GLU A O 1
ATOM 1527 N N . ASP A 1 188 ? -5.543 21.427 6.611 1.00 92.88 188 ASP A N 1
ATOM 1528 C CA . ASP A 1 188 ? -6.933 21.577 7.056 1.00 92.88 188 ASP A CA 1
ATOM 1529 C C . ASP A 1 188 ? -7.925 20.834 6.149 1.00 92.88 188 ASP A C 1
ATOM 1531 O O . ASP A 1 188 ? -8.844 20.176 6.641 1.00 92.88 188 ASP A O 1
ATOM 1535 N N . GLU A 1 189 ? -7.719 20.863 4.831 1.00 93.88 189 GLU A N 1
ATOM 1536 C CA . GLU A 1 189 ? -8.535 20.104 3.873 1.00 93.88 189 GLU A CA 1
ATOM 1537 C C . GLU A 1 189 ? -8.351 18.591 4.042 1.00 93.88 189 GLU A C 1
ATOM 1539 O O . GLU A 1 189 ? -9.322 17.832 3.980 1.00 93.88 189 GLU A O 1
ATOM 1544 N N . ILE A 1 190 ? -7.122 18.139 4.317 1.00 93.31 190 ILE A N 1
ATOM 1545 C CA . ILE A 1 190 ? -6.845 16.734 4.638 1.00 93.31 190 ILE A CA 1
ATOM 1546 C C . ILE A 1 190 ? -7.558 16.347 5.937 1.00 93.31 190 ILE A C 1
ATOM 1548 O O . ILE A 1 190 ? -8.229 15.316 5.981 1.00 93.31 190 ILE A O 1
ATOM 1552 N N . GLN A 1 191 ? -7.473 17.175 6.982 1.00 93.06 191 GLN A N 1
ATOM 1553 C CA . GLN A 1 191 ? -8.147 16.929 8.261 1.00 93.06 191 GLN A CA 1
ATOM 1554 C C . GLN A 1 191 ? -9.673 16.929 8.133 1.00 93.06 191 GLN A C 1
ATOM 1556 O O . GLN A 1 191 ? -10.352 16.158 8.827 1.00 93.06 191 GLN A O 1
ATOM 1561 N N . PHE A 1 192 ? -10.222 17.763 7.251 1.00 94.12 192 PHE A N 1
ATOM 1562 C CA . PHE A 1 192 ? -11.644 17.777 6.932 1.00 94.12 192 PHE A CA 1
ATOM 1563 C C . PHE A 1 192 ? -12.079 16.456 6.289 1.00 94.12 192 PHE A C 1
ATOM 1565 O O . PHE A 1 192 ? -13.004 15.815 6.796 1.00 94.12 192 PHE A O 1
ATOM 1572 N N . GLU A 1 193 ? -11.379 16.004 5.244 1.00 94.44 193 GLU A N 1
ATOM 1573 C CA . GLU A 1 193 ? -11.700 14.749 4.554 1.00 94.44 193 GLU A CA 1
ATOM 1574 C C . GLU A 1 193 ? -11.541 13.541 5.488 1.00 94.44 193 GLU A C 1
ATOM 1576 O O . GLU A 1 193 ? -12.459 12.733 5.634 1.00 94.44 193 GLU A O 1
ATOM 1581 N N . VAL A 1 194 ? -10.430 13.471 6.227 1.00 93.31 194 VAL A N 1
ATOM 1582 C CA . VAL A 1 194 ? -10.191 12.450 7.259 1.00 93.31 194 VAL A CA 1
ATOM 1583 C C . VAL A 1 194 ? -11.322 12.437 8.291 1.00 93.31 194 VAL A C 1
ATOM 1585 O O . VAL A 1 194 ? -11.835 11.376 8.648 1.00 93.31 194 VAL A O 1
ATOM 1588 N N . SER A 1 195 ? -11.765 13.607 8.760 1.00 92.81 195 SER A N 1
ATOM 1589 C CA . SER A 1 195 ? -12.877 13.699 9.710 1.00 92.81 195 SER A CA 1
ATOM 1590 C C . SER A 1 195 ? -14.194 13.206 9.112 1.00 92.81 195 SER A C 1
ATOM 1592 O O . SER A 1 195 ? -14.986 12.587 9.826 1.00 92.81 195 SER A O 1
ATOM 1594 N N . ALA A 1 196 ? -14.444 13.468 7.829 1.00 94.31 196 ALA A N 1
ATOM 1595 C CA . ALA A 1 196 ? -15.633 12.996 7.135 1.00 94.31 196 ALA A CA 1
ATOM 1596 C C . ALA A 1 196 ? -15.632 11.462 7.004 1.00 94.31 196 ALA A C 1
ATOM 1598 O O . ALA A 1 196 ? -16.632 10.826 7.341 1.00 94.31 196 ALA A O 1
ATOM 1599 N N . ILE A 1 197 ? -14.499 10.861 6.634 1.00 94.00 197 ILE A N 1
ATOM 1600 C CA . ILE A 1 197 ? -14.313 9.401 6.552 1.00 94.00 197 ILE A CA 1
ATOM 1601 C C . ILE A 1 197 ? -14.499 8.746 7.920 1.00 94.00 197 ILE A C 1
ATOM 1603 O O . ILE A 1 197 ? -15.253 7.780 8.047 1.00 94.00 197 ILE A O 1
ATOM 1607 N N . CYS A 1 198 ? -13.874 9.299 8.965 1.00 91.25 198 CYS A N 1
ATOM 1608 C CA . CYS A 1 198 ? -14.021 8.783 10.325 1.00 91.25 198 CYS A CA 1
ATOM 1609 C C . CYS A 1 198 ? -15.485 8.777 10.785 1.00 91.25 198 CYS A C 1
ATOM 1611 O O . CYS A 1 198 ? -15.920 7.838 11.446 1.00 91.25 198 CYS A O 1
ATOM 1613 N N . LYS A 1 199 ? -16.267 9.798 10.406 1.00 92.25 199 LYS A N 1
ATOM 1614 C CA . LYS A 1 199 ? -17.711 9.841 10.683 1.00 92.25 199 LYS A CA 1
ATOM 1615 C C . LYS A 1 199 ? -18.481 8.798 9.869 1.00 92.25 199 LYS A C 1
ATOM 1617 O O . LYS A 1 199 ? -19.297 8.086 10.449 1.00 92.25 199 LYS A O 1
ATOM 1622 N N . ARG A 1 200 ? -18.217 8.682 8.559 1.00 94.19 200 ARG A N 1
ATOM 1623 C CA . ARG A 1 200 ? -18.882 7.708 7.667 1.00 94.19 200 ARG A CA 1
ATOM 1624 C C . ARG A 1 200 ? -18.676 6.268 8.137 1.00 94.19 200 ARG A C 1
ATOM 1626 O O . ARG A 1 200 ? -19.620 5.484 8.137 1.00 94.19 200 ARG A O 1
ATOM 1633 N N . HIS A 1 201 ? -17.470 5.945 8.601 1.00 93.25 201 HIS A N 1
ATOM 1634 C CA . HIS A 1 201 ? -17.087 4.590 9.009 1.00 93.25 201 HIS A CA 1
ATOM 1635 C C . HIS A 1 201 ? -16.956 4.417 10.518 1.00 93.25 201 HIS A C 1
ATOM 1637 O O . HIS A 1 201 ? -16.232 3.531 10.960 1.00 93.25 201 HIS A O 1
ATOM 1643 N N . ALA A 1 202 ? -17.655 5.219 11.326 1.00 87.69 202 ALA A N 1
ATOM 1644 C CA . ALA A 1 202 ? -17.522 5.229 12.789 1.00 87.69 202 ALA A CA 1
ATOM 1645 C C . ALA A 1 202 ? -17.623 3.833 13.449 1.00 87.69 202 ALA A C 1
ATOM 1647 O O . ALA A 1 202 ? -17.019 3.592 14.490 1.00 87.69 202 ALA A O 1
ATOM 1648 N N . SER A 1 203 ? -18.366 2.893 12.852 1.00 85.75 203 SER A N 1
ATOM 1649 C CA . SER A 1 203 ? -18.496 1.505 13.327 1.00 85.75 203 SER A CA 1
ATOM 1650 C C . SER A 1 203 ? -17.272 0.614 13.075 1.00 85.75 203 SER A C 1
ATOM 1652 O O . SER A 1 203 ? -17.178 -0.454 13.674 1.00 85.75 203 SER A O 1
ATOM 1654 N N . LYS A 1 204 ? -16.354 1.019 12.193 1.00 84.06 204 LYS A N 1
ATOM 1655 C CA . LYS A 1 204 ? -15.126 0.287 11.837 1.00 84.06 204 LYS A CA 1
ATOM 1656 C C . LYS A 1 204 ? -13.930 0.669 12.710 1.00 84.06 204 LYS A C 1
ATOM 1658 O O . LYS A 1 204 ? -12.917 -0.024 12.686 1.00 84.06 204 LYS A O 1
ATOM 1663 N N . PHE A 1 205 ? -14.046 1.755 13.469 1.00 78.06 205 PHE A N 1
ATOM 1664 C CA . PHE A 1 205 ? -13.054 2.159 14.459 1.00 78.06 205 PHE A CA 1
ATOM 1665 C C . PHE A 1 205 ? -13.340 1.451 15.780 1.00 78.06 205 PHE A C 1
ATOM 1667 O O . PHE A 1 205 ? -14.500 1.246 16.148 1.00 78.06 205 PHE A O 1
ATOM 1674 N N . ILE A 1 206 ? -12.284 1.087 16.505 1.00 72.56 206 ILE A N 1
ATOM 1675 C CA . ILE A 1 206 ? -12.430 0.476 17.828 1.00 72.56 206 ILE A CA 1
ATOM 1676 C C . ILE A 1 206 ? -13.131 1.488 18.742 1.00 72.56 206 ILE A C 1
ATOM 1678 O O . ILE A 1 206 ? -12.605 2.568 19.008 1.00 72.56 206 ILE A O 1
ATOM 1682 N N . ARG A 1 207 ? -14.341 1.149 19.203 1.00 62.75 207 ARG A N 1
ATOM 1683 C CA . ARG A 1 207 ? -15.093 1.968 20.160 1.00 62.75 207 ARG A CA 1
ATOM 1684 C C . ARG A 1 207 ? -14.459 1.826 21.539 1.00 62.75 207 ARG A C 1
ATOM 1686 O O . ARG A 1 207 ? -14.262 0.717 22.020 1.00 62.75 207 ARG A O 1
ATOM 1693 N N . HIS A 1 208 ? -14.169 2.949 22.186 1.00 56.84 208 HIS A N 1
ATOM 1694 C CA . HIS A 1 208 ? -13.530 2.982 23.506 1.00 56.84 208 HIS A CA 1
ATOM 1695 C C . HIS A 1 208 ? -14.532 3.004 24.671 1.00 56.84 208 HIS A C 1
ATOM 1697 O O . HIS A 1 208 ? -14.246 3.579 25.719 1.00 56.84 208 HIS A O 1
ATOM 1703 N N . GLU A 1 209 ? -15.704 2.389 24.521 1.00 42.47 209 GLU A N 1
ATOM 1704 C CA . GLU A 1 209 ? -16.588 2.175 25.667 1.00 42.47 209 GLU A CA 1
ATOM 1705 C C . GLU A 1 209 ? -16.152 0.895 26.395 1.00 42.47 209 GLU A C 1
ATOM 1707 O O . GLU A 1 209 ? -16.378 -0.211 25.915 1.00 42.47 209 GLU A O 1
ATOM 1712 N N . GLY A 1 210 ? -15.500 1.044 27.556 1.00 40.66 210 GLY A N 1
ATOM 1713 C CA . GLY A 1 210 ? -15.458 -0.025 28.562 1.00 40.66 210 GLY A CA 1
ATOM 1714 C C . GLY A 1 210 ? -14.176 -0.850 28.732 1.00 40.66 210 GLY A C 1
ATOM 1715 O O . GLY A 1 210 ? -14.240 -1.881 29.394 1.00 40.66 210 GLY A O 1
ATOM 1716 N N . LEU A 1 211 ? -13.000 -0.427 28.250 1.00 39.56 211 LEU A N 1
ATOM 1717 C CA . LEU A 1 211 ? -11.736 -1.048 28.690 1.00 39.56 211 LEU A CA 1
ATOM 1718 C C . LEU A 1 211 ? -11.341 -0.530 30.085 1.00 39.56 211 LEU A C 1
ATOM 1720 O O . LEU A 1 211 ? -10.419 0.274 30.251 1.00 39.56 211 LEU A O 1
ATOM 1724 N N . SER A 1 212 ? -12.057 -0.996 31.113 1.00 35.03 212 SER A N 1
ATOM 1725 C CA . SER A 1 212 ? -11.561 -0.952 32.488 1.00 35.03 212 SER A CA 1
ATOM 1726 C C . SER A 1 212 ? -10.227 -1.688 32.519 1.00 35.03 212 SER A C 1
ATOM 1728 O O . SER A 1 212 ? -10.165 -2.875 32.200 1.00 35.03 212 SER A O 1
ATOM 1730 N N . HIS A 1 213 ? -9.160 -0.974 32.866 1.00 41.56 213 HIS A N 1
ATOM 1731 C CA . HIS A 1 213 ? -7.841 -1.569 33.016 1.00 41.56 213 HIS A CA 1
ATOM 1732 C C . HIS A 1 213 ? -7.938 -2.735 34.012 1.00 41.56 213 HIS A C 1
ATOM 1734 O O . HIS A 1 213 ? -8.576 -2.563 35.061 1.00 41.56 213 HIS A O 1
ATOM 1740 N N . PRO A 1 214 ? -7.310 -3.897 33.759 1.00 37.50 214 PRO A N 1
ATOM 1741 C CA . PRO A 1 214 ? -7.057 -4.827 34.841 1.00 37.50 214 PRO A CA 1
ATOM 1742 C C . PRO A 1 214 ? -6.210 -4.068 35.860 1.00 37.50 214 PRO A C 1
ATOM 1744 O O . PRO A 1 214 ? -5.083 -3.668 35.568 1.00 37.50 214 PRO A O 1
ATOM 1747 N N . LYS A 1 215 ? -6.793 -3.784 37.032 1.00 35.47 215 LYS A N 1
ATOM 1748 C CA . LYS A 1 215 ? -6.060 -3.218 38.165 1.00 35.47 215 LYS A CA 1
ATOM 1749 C C . LYS A 1 215 ? -4.860 -4.129 38.385 1.00 35.47 215 LYS A C 1
ATOM 1751 O O . LYS A 1 215 ? -5.037 -5.291 38.747 1.00 35.47 215 LYS A O 1
ATOM 1756 N N . THR A 1 216 ? -3.662 -3.617 38.135 1.00 40.69 216 THR A N 1
ATOM 1757 C CA . THR A 1 216 ? -2.426 -4.265 38.550 1.00 40.69 216 THR A CA 1
ATOM 1758 C C . THR A 1 216 ? -2.535 -4.478 40.055 1.00 40.69 216 THR A C 1
ATOM 1760 O O . THR A 1 216 ? -2.559 -3.527 40.836 1.00 40.69 216 THR A O 1
ATOM 1763 N N . GLN A 1 217 ? -2.711 -5.733 40.473 1.00 34.84 217 GLN A N 1
ATOM 1764 C CA . GLN A 1 217 ? -2.591 -6.078 41.881 1.00 34.84 217 GLN A CA 1
ATOM 1765 C C . GLN A 1 217 ? -1.157 -5.733 42.299 1.00 34.84 217 GLN A C 1
ATOM 1767 O O . GLN A 1 217 ? -0.224 -6.099 41.579 1.00 34.84 217 GLN A O 1
ATOM 1772 N N . PRO A 1 218 ? -0.951 -5.013 43.413 1.00 34.69 218 PRO A N 1
ATOM 1773 C CA . PRO A 1 218 ? 0.392 -4.745 43.886 1.00 34.69 218 PRO A CA 1
ATOM 1774 C C . PRO A 1 218 ? 1.050 -6.084 44.218 1.00 34.69 218 PRO A C 1
ATOM 1776 O O . PRO A 1 218 ? 0.571 -6.837 45.066 1.00 34.69 218 PRO A O 1
ATOM 1779 N N . THR A 1 219 ? 2.139 -6.385 43.513 1.00 40.59 219 THR A N 1
ATOM 1780 C CA . THR A 1 219 ?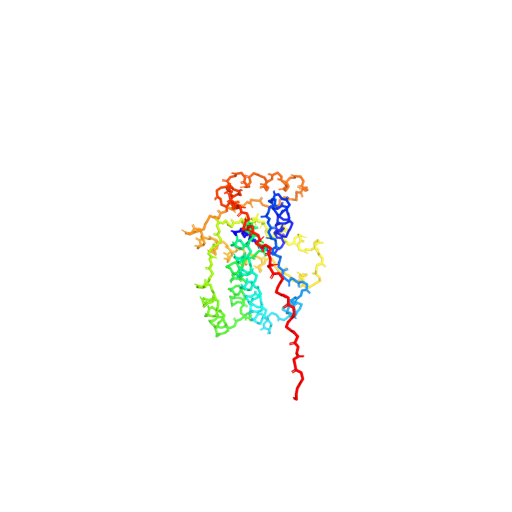 3.054 -7.484 43.817 1.00 40.59 219 THR A CA 1
ATOM 1781 C C . THR A 1 219 ? 3.416 -7.425 45.295 1.00 40.59 219 THR A C 1
ATOM 1783 O O . THR A 1 219 ? 4.098 -6.498 45.734 1.00 40.59 219 THR A O 1
ATOM 1786 N N . GLN A 1 220 ? 2.951 -8.409 46.067 1.00 39.09 220 GLN A N 1
ATOM 1787 C CA . GLN A 1 220 ? 3.463 -8.653 47.408 1.00 39.09 220 GLN A CA 1
ATOM 1788 C C . GLN A 1 220 ? 4.957 -8.953 47.277 1.00 39.09 220 GLN A C 1
ATOM 1790 O O . GLN A 1 220 ? 5.352 -9.961 46.694 1.00 39.09 220 GLN A O 1
ATOM 1795 N N . GLN A 1 221 ? 5.790 -8.045 47.781 1.00 38.69 221 GLN A N 1
ATOM 1796 C CA . GLN A 1 221 ? 7.217 -8.282 47.946 1.00 38.69 221 GLN A CA 1
ATOM 1797 C C . GLN A 1 221 ? 7.402 -9.465 48.901 1.00 38.69 221 GLN A C 1
ATOM 1799 O O . GLN A 1 221 ? 7.151 -9.361 50.100 1.00 38.69 221 GLN A O 1
ATOM 1804 N N . SER A 1 222 ? 7.834 -10.603 48.365 1.00 41.19 222 SER A N 1
ATOM 1805 C CA . SER A 1 222 ? 8.337 -11.719 49.158 1.00 41.19 222 SER A CA 1
ATOM 1806 C C . SER A 1 222 ? 9.678 -11.324 49.784 1.00 41.19 222 SER A C 1
ATOM 1808 O O . SER A 1 222 ? 10.625 -10.998 49.065 1.00 41.19 222 SER A O 1
ATOM 1810 N N . ALA A 1 223 ? 9.752 -11.349 51.115 1.00 40.62 223 ALA A N 1
ATOM 1811 C CA . ALA A 1 223 ? 10.962 -11.080 51.888 1.00 40.62 223 ALA A CA 1
ATOM 1812 C C . ALA A 1 223 ? 12.108 -12.065 51.547 1.00 40.62 223 ALA A C 1
ATOM 1814 O O . ALA A 1 223 ? 11.843 -13.233 51.243 1.00 40.62 223 ALA A O 1
ATOM 1815 N N . PRO A 1 224 ? 13.382 -11.635 51.610 1.00 39.69 224 PRO A N 1
ATOM 1816 C CA . PRO A 1 224 ? 14.519 -12.481 51.260 1.00 39.69 224 PRO A CA 1
ATOM 1817 C C . PRO A 1 224 ? 14.749 -13.592 52.298 1.00 39.69 224 PRO A C 1
ATOM 1819 O O . PRO A 1 224 ? 14.854 -13.337 53.497 1.00 39.69 224 PRO A O 1
ATOM 1822 N N . ARG A 1 225 ? 14.863 -14.839 51.820 1.00 41.28 225 ARG A N 1
ATOM 1823 C CA . ARG A 1 225 ? 15.315 -15.994 52.612 1.00 41.28 225 ARG A CA 1
ATOM 1824 C C . ARG A 1 225 ? 16.778 -15.799 53.017 1.00 41.28 225 ARG A C 1
ATOM 1826 O O . ARG A 1 225 ? 17.641 -15.654 52.155 1.00 41.28 225 ARG A O 1
ATOM 1833 N N . GLN A 1 226 ? 17.053 -15.847 54.319 1.00 40.97 226 GLN A N 1
ATOM 1834 C CA . GLN A 1 226 ? 18.411 -15.965 54.849 1.00 40.97 226 GLN A CA 1
ATOM 1835 C C . GLN A 1 226 ? 19.020 -17.310 54.425 1.00 40.97 226 GLN A C 1
ATOM 1837 O O . GLN A 1 226 ? 18.414 -18.363 54.625 1.00 40.97 226 GLN A O 1
ATOM 1842 N N . MET A 1 227 ? 20.214 -17.265 53.828 1.00 39.25 227 MET A N 1
ATOM 1843 C CA . MET A 1 227 ? 21.051 -18.442 53.599 1.00 39.25 227 MET A CA 1
ATOM 1844 C C . MET A 1 227 ? 21.675 -18.876 54.927 1.00 39.25 227 MET A C 1
ATOM 1846 O O . MET A 1 227 ? 22.381 -18.098 55.565 1.00 39.25 227 MET A O 1
ATOM 1850 N N . VAL A 1 228 ? 21.414 -20.118 55.330 1.00 40.69 228 VAL A N 1
ATOM 1851 C CA . VAL A 1 228 ? 22.140 -20.794 56.409 1.00 40.69 228 VAL A CA 1
ATOM 1852 C C . VAL A 1 228 ? 23.377 -21.435 55.787 1.00 40.69 228 VAL A C 1
ATOM 1854 O O . VAL A 1 228 ? 23.258 -22.210 54.841 1.00 40.69 228 VAL A O 1
ATOM 1857 N N . ALA A 1 229 ? 24.549 -21.066 56.295 1.00 38.56 229 ALA A N 1
ATOM 1858 C CA . ALA A 1 229 ? 25.823 -21.680 55.955 1.00 38.56 229 ALA A CA 1
ATOM 1859 C C . ALA A 1 229 ? 26.038 -22.950 56.792 1.00 38.56 229 ALA A C 1
ATOM 1861 O O . ALA A 1 229 ? 25.865 -22.914 58.011 1.00 38.56 229 ALA A O 1
ATOM 1862 N N . THR A 1 230 ? 26.462 -24.025 56.132 1.00 50.78 230 THR A N 1
ATOM 1863 C CA . THR A 1 230 ? 27.184 -25.176 56.698 1.00 50.78 230 THR A CA 1
ATOM 1864 C C . THR A 1 230 ? 28.127 -25.703 55.639 1.00 50.78 230 THR A C 1
ATOM 1866 O O . THR A 1 230 ? 27.650 -25.829 54.487 1.00 50.78 230 THR A O 1
#

Nearest PDB structures (foldseek):
  8puu-assembly1_A  TM=8.859E-01  e=2.253E-16  Giardia duodenalis
  8puu-assembly1_B  TM=8.554E-01  e=1.221E-15  Giardia duodenalis
  2jas-assembly1_B  TM=8.612E-01  e=3.873E-11  Mycoplasma mycoides subsp. mycoides SC
  2zi6-assembly1_B  TM=8.983E-01  e=1.687E-09  Homo sapiens
  7v2d-assembly1_w  TM=8.774E-01  e=5.545E-08  Sus scrofa